Protein AF-A0A813G818-F1 (afdb_monomer_lite)

Organism: Polarella glacialis (NCBI:txid89957)

Foldseek 3Di:
DDDDDDDDDDPDDDDDDDDDDDDDDDDDDDDDDDDDDDDDDDDDDDDDDDDDDDDDDDDDDDDDDDDDDDDDPPPPVVVCPVVVVVVVLVVVPPPDDPDDPPPDDDPDDDDDDDDDDPPPPPPDPDPVVVVVVVVSLVVVQVVQCVDPDRDCPSCFPVVVQVVVQVVCVVVVHFGKHKDFAEADPPLDPDHVQHDDPPDDPVSLVVSLVSVVVLCPDPQKWKWWDAPRDIKTFDDKDWDFDQQDVVRDTDIWIWTFIDPDDHDRDDTDTVVVSSVRRNPDSRTTIMMMGRDDPPPPPPPPVPPPPPPPDPPPDDDDD

Radius of gyration: 34.89 Å; chains: 1; bounding box: 94×88×92 Å

Sequence (317 aa):
MHPVQVTRSTMQQPLDQRQGSSSRPSSKPPSRPGSRPTSRPSSATPTPSRSPSPVSTPRRSGGSCPVEKAKDPSHESRRDVFEALHEVLCNAGASGDEAGDREDNEDGEAAEGDGGKAVLACQTGPDWKKEMRELLTKRKGVMRLKAERPNTGEIGTWGVKTAAEDLVASRGMASMRVRCLLGRRGSMKSVAMALSKADDEATIDQQWAGLKTSFGHPYRCLVFHLTNHYALIFAWREWLADADPSGQKRLRRQILTSRRGQRPSAWMDFEEVRTILLGWNGYHVLELERLVKEELQVPPEFQPSTRSCPVVENVPA

Structure (mmCIF, N/CA/C/O backbone):
data_AF-A0A813G818-F1
#
_entry.id   AF-A0A813G818-F1
#
loop_
_atom_site.group_PDB
_atom_site.id
_atom_site.type_symbol
_atom_site.label_atom_id
_atom_site.label_alt_id
_atom_site.label_comp_id
_atom_site.label_asym_id
_atom_site.label_entity_id
_atom_site.label_seq_id
_atom_site.pdbx_PDB_ins_code
_atom_site.Cartn_x
_atom_site.Cartn_y
_atom_site.Cartn_z
_atom_site.occupancy
_atom_site.B_iso_or_equiv
_atom_site.auth_seq_id
_atom_site.auth_comp_id
_atom_site.auth_asym_id
_atom_site.auth_atom_id
_atom_site.pdbx_PDB_model_num
ATOM 1 N N . MET A 1 1 ? -14.639 -33.718 -4.527 1.00 45.34 1 MET A N 1
ATOM 2 C CA . MET A 1 1 ? -14.259 -33.007 -3.289 1.00 45.34 1 MET A CA 1
ATOM 3 C C . MET A 1 1 ? -15.530 -32.717 -2.519 1.00 45.34 1 MET A C 1
ATOM 5 O O . MET A 1 1 ? -16.391 -32.019 -3.037 1.00 45.34 1 MET A O 1
ATOM 9 N N . HIS A 1 2 ? -15.694 -33.348 -1.357 1.00 33.19 2 HIS A N 1
ATOM 10 C CA . HIS A 1 2 ? -16.853 -33.129 -0.495 1.00 33.19 2 HIS A CA 1
ATOM 11 C C . HIS A 1 2 ? -16.855 -31.691 0.048 1.00 33.19 2 HIS A C 1
ATOM 13 O O . HIS A 1 2 ? -15.778 -31.157 0.323 1.00 33.19 2 HIS A O 1
ATOM 19 N N . PRO A 1 3 ? -18.030 -31.063 0.220 1.00 47.81 3 PRO A N 1
ATOM 20 C CA . PRO A 1 3 ? -18.115 -29.762 0.860 1.00 47.81 3 PRO A CA 1
ATOM 21 C C . PRO A 1 3 ? -17.708 -29.897 2.330 1.00 47.81 3 PRO A C 1
ATOM 23 O O . PRO A 1 3 ? -18.307 -30.654 3.094 1.00 47.81 3 PRO A O 1
ATOM 26 N N . VAL A 1 4 ? -16.671 -29.156 2.718 1.00 43.03 4 VAL A N 1
ATOM 27 C CA . VAL A 1 4 ? -16.279 -28.978 4.117 1.00 43.03 4 VAL A CA 1
ATOM 28 C C . VAL A 1 4 ? -17.394 -28.189 4.798 1.00 43.03 4 VAL A C 1
ATOM 30 O O . VAL A 1 4 ? -17.546 -26.988 4.581 1.00 43.03 4 VAL A O 1
ATOM 33 N N . GLN A 1 5 ? -18.208 -28.880 5.594 1.00 36.72 5 GLN A N 1
ATOM 34 C CA . GLN A 1 5 ? -19.159 -28.232 6.484 1.00 36.72 5 GLN A CA 1
ATOM 35 C C . GLN A 1 5 ? -18.388 -27.553 7.616 1.00 36.72 5 GLN A C 1
ATOM 37 O O . GLN A 1 5 ? -17.724 -28.204 8.420 1.00 36.72 5 GLN A O 1
ATOM 42 N N . VAL A 1 6 ? -18.479 -26.226 7.670 1.00 41.97 6 VAL A N 1
ATOM 43 C CA . VAL A 1 6 ? -17.999 -25.431 8.798 1.00 41.97 6 VAL A CA 1
ATOM 44 C C . VAL A 1 6 ? -19.046 -25.532 9.903 1.00 41.97 6 VAL A C 1
ATOM 46 O O . VAL A 1 6 ? -20.093 -24.887 9.851 1.00 41.97 6 VAL A O 1
ATOM 49 N N . THR A 1 7 ? -18.781 -26.364 10.904 1.00 42.09 7 THR A N 1
ATOM 50 C CA . THR A 1 7 ? -19.575 -26.417 12.129 1.00 42.09 7 THR A CA 1
ATOM 51 C C . THR A 1 7 ? -19.319 -25.152 12.953 1.00 42.09 7 THR A C 1
ATOM 53 O O . THR A 1 7 ? -18.224 -24.908 13.458 1.00 42.09 7 THR A O 1
ATOM 56 N N . ARG A 1 8 ? -20.349 -24.307 13.088 1.00 38.22 8 ARG A N 1
ATOM 57 C CA . ARG A 1 8 ? -20.392 -23.237 14.093 1.00 38.22 8 ARG A CA 1
ATOM 58 C C . ARG A 1 8 ? -20.523 -23.883 15.471 1.00 38.22 8 ARG A C 1
ATOM 60 O O . ARG A 1 8 ? -21.597 -24.353 15.832 1.00 38.22 8 ARG A O 1
ATOM 67 N N . SER A 1 9 ? -19.432 -23.901 16.230 1.00 39.03 9 SER A N 1
ATOM 68 C CA . SER A 1 9 ? -19.459 -24.259 17.646 1.00 39.03 9 SER A CA 1
ATOM 69 C C . SER A 1 9 ? -19.882 -23.036 18.460 1.00 39.03 9 SER A C 1
ATOM 71 O O . SER A 1 9 ? -19.101 -22.114 18.691 1.00 39.03 9 SER A O 1
ATOM 73 N N . THR A 1 10 ? -21.158 -23.002 18.834 1.00 43.03 10 THR A N 1
ATOM 74 C CA . THR A 1 10 ? -21.715 -22.049 19.794 1.00 43.03 10 THR A CA 1
ATOM 75 C C . THR A 1 10 ? -21.265 -22.465 21.192 1.00 43.03 10 THR A C 1
ATOM 77 O O . THR A 1 10 ? -21.866 -23.344 21.803 1.00 43.03 10 THR A O 1
ATOM 80 N N . MET A 1 11 ? -20.204 -21.848 21.717 1.00 39.38 11 MET A N 1
ATOM 81 C CA . MET A 1 11 ? -19.916 -21.918 23.151 1.00 39.38 11 MET A CA 1
ATOM 82 C C . MET A 1 11 ? -20.861 -20.970 23.894 1.00 39.38 11 MET A C 1
ATOM 84 O O . MET A 1 11 ? -20.628 -19.768 23.994 1.00 39.38 11 MET A O 1
ATOM 88 N N . GLN A 1 12 ? -21.953 -21.538 24.398 1.00 40.88 12 GLN A N 1
ATOM 89 C CA . GLN A 1 12 ? -22.780 -20.961 25.450 1.00 40.88 12 GLN A CA 1
ATOM 90 C C . GLN A 1 12 ? -22.005 -21.066 26.770 1.00 40.88 12 GLN A C 1
ATOM 92 O O . GLN A 1 12 ? -21.767 -22.168 27.261 1.00 40.88 12 GLN A O 1
ATOM 97 N N . GLN A 1 13 ? -21.585 -19.932 27.334 1.00 48.69 13 GLN A N 1
ATOM 98 C CA . GLN A 1 13 ? -21.138 -19.875 28.726 1.00 48.69 13 GLN A CA 1
ATOM 99 C C . GLN A 1 13 ? -22.329 -19.544 29.637 1.00 48.69 13 GLN A C 1
ATOM 101 O O . GLN A 1 13 ? -23.145 -18.691 29.274 1.00 48.69 13 GLN A O 1
ATOM 106 N N . PRO A 1 14 ? -22.457 -20.214 30.796 1.00 50.50 14 PRO A N 1
ATOM 107 C CA . PRO A 1 14 ? -23.547 -19.978 31.725 1.00 50.50 14 PRO A CA 1
ATOM 108 C C . PRO A 1 14 ? -23.395 -18.641 32.457 1.00 50.50 14 PRO A C 1
ATOM 110 O O . PRO A 1 14 ? -22.311 -18.220 32.858 1.00 50.50 14 PRO A O 1
ATOM 113 N N . LEU A 1 15 ? -24.546 -17.994 32.602 1.00 39.44 15 LEU A N 1
ATOM 114 C CA . LEU A 1 15 ? -24.782 -16.725 33.264 1.00 39.44 15 LEU A CA 1
ATOM 115 C C . LEU A 1 15 ? -24.805 -16.955 34.785 1.00 39.44 15 LEU A C 1
ATOM 117 O O . LEU A 1 15 ? -25.842 -17.331 35.327 1.00 39.44 15 LEU A O 1
ATOM 121 N N . ASP A 1 16 ? -23.687 -16.737 35.477 1.00 45.72 16 ASP A N 1
ATOM 122 C CA . ASP A 1 16 ? -23.679 -16.753 36.943 1.00 45.72 16 ASP A CA 1
ATOM 123 C C . ASP A 1 16 ? -24.103 -15.386 37.493 1.00 45.72 16 ASP A C 1
ATOM 125 O O . ASP A 1 16 ? -23.366 -14.396 37.487 1.00 45.72 16 ASP A O 1
ATOM 129 N N . GLN A 1 17 ? -25.345 -15.352 37.976 1.00 45.41 17 GLN A N 1
ATOM 130 C CA . GLN A 1 17 ? -25.873 -14.301 38.831 1.00 45.41 17 GLN A CA 1
ATOM 131 C C . GLN A 1 17 ? -25.200 -14.374 40.206 1.00 45.41 17 GLN A C 1
ATOM 133 O O . GLN A 1 17 ? -25.421 -15.312 40.968 1.00 45.41 17 GLN A O 1
ATOM 138 N N . ARG A 1 18 ? -24.471 -13.324 40.590 1.00 44.28 18 ARG A N 1
ATOM 139 C CA . ARG A 1 18 ? -24.274 -12.990 42.005 1.00 44.28 18 ARG A CA 1
ATOM 140 C C . ARG A 1 18 ? -24.646 -11.539 42.255 1.00 44.28 18 ARG A C 1
ATOM 142 O O . ARG A 1 18 ? -23.896 -10.614 41.961 1.00 44.28 18 ARG A O 1
ATOM 149 N N . GLN A 1 19 ? -25.840 -11.378 42.818 1.00 46.50 19 GLN A N 1
ATOM 150 C CA . GLN A 1 19 ? -26.218 -10.214 43.605 1.00 46.50 19 GLN A CA 1
ATOM 151 C C . GLN A 1 19 ? -25.390 -10.207 44.897 1.00 46.50 19 GLN A C 1
ATOM 153 O O . GLN A 1 19 ? -25.170 -11.253 45.507 1.00 46.50 19 GLN A O 1
ATOM 158 N N . GLY A 1 20 ? -24.933 -9.029 45.312 1.00 44.69 20 GLY A N 1
ATOM 159 C CA . GLY A 1 20 ? -24.139 -8.862 46.524 1.00 44.69 20 GLY A CA 1
ATOM 160 C C . GLY A 1 20 ? -23.808 -7.399 46.775 1.00 44.69 20 GLY A C 1
ATOM 161 O O . GLY A 1 20 ? -22.704 -6.942 46.512 1.00 44.69 20 GLY A O 1
ATOM 162 N N . SER A 1 21 ? -24.805 -6.666 47.253 1.00 45.53 21 SER A N 1
ATOM 163 C CA . SER A 1 21 ? -24.690 -5.359 47.897 1.00 45.53 21 SER A CA 1
ATOM 164 C C . SER A 1 21 ? -23.695 -5.365 49.067 1.00 45.53 21 SER A C 1
ATOM 166 O O . SER A 1 21 ? -23.815 -6.235 49.924 1.00 45.53 21 SER A O 1
ATOM 168 N N . SER A 1 22 ? -22.832 -4.349 49.193 1.00 41.38 22 SER A N 1
ATOM 169 C CA . SER A 1 22 ? -22.896 -3.376 50.304 1.00 41.38 22 SER A CA 1
ATOM 170 C C . SER A 1 22 ? -21.733 -2.362 50.310 1.00 41.38 22 SER A C 1
ATOM 172 O O . SER A 1 22 ? -20.578 -2.669 50.036 1.00 41.38 22 SER A O 1
ATOM 174 N N . SER A 1 23 ? -22.102 -1.126 50.661 1.00 44.34 23 SER A N 1
ATOM 175 C CA . SER A 1 23 ? -21.373 -0.155 51.499 1.00 44.34 23 SER A CA 1
ATOM 176 C C . SER A 1 23 ? -19.901 0.215 51.221 1.00 44.34 23 SER A C 1
ATOM 178 O O . SER A 1 23 ? -18.959 -0.476 51.592 1.00 44.34 23 SER A O 1
ATOM 180 N N . ARG A 1 24 ? -19.752 1.465 50.754 1.00 46.25 24 ARG A N 1
ATOM 181 C CA . ARG A 1 24 ? -18.731 2.476 51.133 1.00 46.25 24 ARG A CA 1
ATOM 182 C C . ARG A 1 24 ? -18.397 2.449 52.651 1.00 46.25 24 ARG A C 1
ATOM 184 O O . ARG A 1 24 ? -19.304 2.135 53.419 1.00 46.25 24 ARG A O 1
ATOM 191 N N . PRO A 1 25 ? -17.194 2.885 53.114 1.00 53.56 25 PRO A N 1
ATOM 192 C CA . PRO A 1 25 ? -16.852 4.313 53.036 1.00 53.56 25 PRO A CA 1
ATOM 193 C C . PRO A 1 25 ? -15.380 4.721 52.828 1.00 53.56 25 PRO A C 1
ATOM 195 O O . PRO A 1 25 ? -14.431 3.960 52.953 1.00 53.56 25 PRO A O 1
ATOM 198 N N . SER A 1 26 ? -15.273 6.013 52.504 1.00 48.34 26 SER A N 1
ATOM 199 C CA . SER A 1 26 ? -14.132 6.932 52.528 1.00 48.34 26 SER A CA 1
ATOM 200 C C . SER A 1 26 ? -12.952 6.618 53.459 1.00 48.34 26 SER A C 1
ATOM 202 O O . SER A 1 26 ? -13.139 6.453 54.663 1.00 48.34 26 SER A O 1
ATOM 204 N N . SER A 1 27 ? -11.740 6.851 52.953 1.00 43.47 27 SER A N 1
ATOM 205 C CA . SER A 1 27 ? -10.688 7.540 53.711 1.00 43.47 27 SER A CA 1
ATOM 206 C C . SER A 1 27 ? -9.666 8.210 52.778 1.00 43.47 27 SER A C 1
ATOM 208 O O . SER A 1 27 ? -9.345 7.728 51.694 1.00 43.47 27 SER A O 1
ATOM 210 N N . LYS A 1 28 ? -9.256 9.410 53.196 1.00 48.53 28 LYS A N 1
ATOM 211 C CA . LYS A 1 28 ? -8.317 10.357 52.574 1.00 48.53 28 LYS A CA 1
ATOM 212 C C . LYS A 1 28 ? -6.859 9.843 52.586 1.00 48.53 28 LYS A C 1
ATOM 214 O O . LYS A 1 28 ? -6.549 8.933 53.350 1.00 48.53 28 LYS A O 1
ATOM 219 N N . PRO A 1 29 ? -5.953 10.467 51.805 1.00 54.66 29 PRO A N 1
ATOM 220 C CA . PRO A 1 29 ? -4.588 9.993 51.585 1.00 54.66 29 PRO A CA 1
ATOM 221 C C . PRO A 1 29 ? -3.600 10.526 52.636 1.00 54.66 29 PRO A C 1
ATOM 223 O O . PRO A 1 29 ? -3.803 11.628 53.154 1.00 54.66 29 PRO A O 1
ATOM 226 N N . PRO A 1 30 ? -2.466 9.842 52.867 1.00 61.47 30 PRO A N 1
ATOM 227 C CA . PRO A 1 30 ? -1.286 10.472 53.427 1.00 61.47 30 PRO A CA 1
ATOM 228 C C . PRO A 1 30 ? -0.250 10.760 52.333 1.00 61.47 30 PRO A C 1
ATOM 230 O O . PRO A 1 30 ? 0.324 9.875 51.706 1.00 61.47 30 PRO A O 1
ATOM 233 N N . SER A 1 31 ? 0.019 12.046 52.156 1.00 52.34 31 SER A N 1
ATOM 234 C CA . SER A 1 31 ? 1.274 12.579 51.640 1.00 52.34 31 SER A CA 1
ATOM 235 C C . SER A 1 31 ? 2.450 12.160 52.527 1.00 52.34 31 SER A C 1
ATOM 237 O O . SER A 1 31 ? 2.378 12.359 53.740 1.00 52.34 31 SER A O 1
ATOM 239 N N . ARG A 1 32 ? 3.574 11.727 51.942 1.00 43.88 32 ARG A N 1
ATOM 240 C CA . ARG A 1 32 ? 4.900 12.030 52.504 1.00 43.88 32 ARG A CA 1
ATOM 241 C C . ARG A 1 32 ? 6.031 11.972 51.458 1.00 43.88 32 ARG A C 1
ATOM 243 O O . ARG A 1 32 ? 5.902 11.260 50.467 1.00 43.88 32 ARG A O 1
ATOM 250 N N . PRO A 1 33 ? 7.112 12.747 51.682 1.00 54.41 33 PRO A N 1
ATOM 251 C CA . PRO A 1 33 ? 8.166 13.047 50.723 1.00 54.41 33 PRO A CA 1
ATOM 252 C C . PRO A 1 33 ? 9.348 12.078 50.855 1.00 54.41 33 PRO A C 1
ATOM 254 O O . PRO A 1 33 ? 9.580 11.501 51.917 1.00 54.41 33 PRO A O 1
ATOM 257 N N . GLY A 1 34 ? 10.135 11.943 49.791 1.00 42.69 34 GLY A N 1
ATOM 258 C CA . GLY A 1 34 ? 11.319 11.089 49.800 1.00 42.69 34 GLY A CA 1
ATOM 259 C C . GLY A 1 34 ? 12.237 11.351 48.617 1.00 42.69 34 GLY A C 1
ATOM 260 O O . GLY A 1 34 ? 12.348 10.528 47.716 1.00 42.69 34 GLY A O 1
ATOM 261 N N . SER A 1 35 ? 12.898 12.504 48.626 1.00 50.41 35 SER A N 1
ATOM 262 C CA . SER A 1 35 ? 14.069 12.785 47.800 1.00 50.41 35 SER A CA 1
ATOM 263 C C . SER A 1 35 ? 15.191 11.816 48.184 1.00 50.41 35 SER A C 1
ATOM 265 O O . SER A 1 35 ? 15.607 11.790 49.343 1.00 50.41 35 SER A O 1
ATOM 267 N N . ARG A 1 36 ? 15.717 11.041 47.231 1.00 43.56 36 ARG A N 1
ATOM 268 C CA . ARG A 1 36 ? 16.968 10.296 47.419 1.00 43.56 36 ARG A CA 1
ATOM 269 C C . ARG A 1 36 ? 17.881 10.493 46.206 1.00 43.56 36 ARG A C 1
ATOM 271 O O . ARG A 1 36 ? 17.454 10.202 45.090 1.00 43.56 36 ARG A O 1
ATOM 278 N N . PRO A 1 37 ? 19.120 10.975 46.401 1.00 55.75 37 PRO A N 1
ATOM 279 C CA . PRO A 1 37 ? 20.103 11.069 45.338 1.00 55.75 37 PRO A CA 1
ATOM 280 C C . PRO A 1 37 ? 20.744 9.692 45.146 1.00 55.75 37 PRO A C 1
ATOM 282 O O . PRO A 1 37 ? 21.149 9.048 46.114 1.00 55.75 37 PRO A O 1
ATOM 285 N N . THR A 1 38 ? 20.842 9.230 43.903 1.00 51.97 38 THR A N 1
ATOM 286 C CA . THR A 1 38 ? 21.724 8.111 43.559 1.00 51.97 38 THR A CA 1
ATOM 287 C C . THR A 1 38 ? 22.873 8.654 42.728 1.00 51.97 38 THR A C 1
ATOM 289 O O . THR A 1 38 ? 22.736 9.048 41.573 1.00 51.97 38 THR A O 1
ATOM 292 N N . SER A 1 39 ? 24.016 8.739 43.398 1.00 46.41 39 SER A N 1
ATOM 293 C CA . SER A 1 39 ? 25.339 8.902 42.825 1.00 46.41 39 SER A CA 1
ATOM 294 C C . SER A 1 39 ? 25.617 7.760 41.847 1.00 46.41 39 SER A C 1
ATOM 296 O O . SER A 1 39 ? 25.462 6.581 42.167 1.00 46.41 39 SER A O 1
ATOM 298 N N . ARG A 1 40 ? 26.031 8.121 40.634 1.00 45.41 40 ARG A N 1
ATOM 299 C CA . ARG A 1 40 ? 26.436 7.190 39.582 1.00 45.41 40 ARG A CA 1
ATOM 300 C C . ARG A 1 40 ? 27.969 7.127 39.577 1.00 45.41 40 ARG A C 1
ATOM 302 O O . ARG A 1 40 ? 28.588 8.172 39.374 1.00 45.41 40 ARG A O 1
ATOM 309 N N . PRO A 1 41 ? 28.604 5.967 39.814 1.00 51.47 41 PRO A N 1
ATOM 310 C CA . PRO A 1 41 ? 30.048 5.852 39.697 1.00 51.47 41 PRO A CA 1
ATOM 311 C C . PRO A 1 41 ? 30.452 5.779 38.221 1.00 51.47 41 PRO A C 1
ATOM 313 O O . PRO A 1 41 ? 29.898 5.016 37.426 1.00 51.47 41 PRO A O 1
ATOM 316 N N . SER A 1 42 ? 31.425 6.619 37.881 1.00 45.41 42 SER A N 1
ATOM 317 C CA . SER A 1 42 ? 32.127 6.660 36.604 1.00 45.41 42 SER A CA 1
ATOM 318 C C . SER A 1 42 ? 32.899 5.351 36.412 1.00 45.41 42 SER A C 1
ATOM 320 O O . SER A 1 42 ? 33.775 5.030 37.212 1.00 45.41 42 SER A O 1
ATOM 322 N N . SER A 1 43 ? 32.562 4.576 35.380 1.00 48.56 43 SER A N 1
ATOM 323 C CA . SER A 1 43 ? 33.362 3.428 34.943 1.00 48.56 43 SER A CA 1
ATOM 324 C C . SER A 1 43 ? 34.127 3.824 33.687 1.00 48.56 43 SER A C 1
ATOM 326 O O . SER A 1 43 ? 33.565 4.010 32.609 1.00 48.56 43 SER A O 1
ATOM 328 N N . ALA A 1 44 ? 35.433 3.996 33.878 1.00 43.03 44 ALA A N 1
ATOM 329 C CA . ALA A 1 44 ? 36.415 4.164 32.827 1.00 43.03 44 ALA A CA 1
ATOM 330 C C . ALA A 1 44 ? 36.408 2.938 31.904 1.00 43.03 44 ALA A C 1
ATOM 332 O O . ALA A 1 44 ? 36.509 1.800 32.361 1.00 43.03 44 ALA A O 1
ATOM 333 N N . THR A 1 45 ? 36.295 3.179 30.602 1.00 49.50 45 THR A N 1
ATOM 334 C CA . THR A 1 45 ? 36.509 2.169 29.562 1.00 49.50 45 THR A CA 1
ATOM 335 C C . THR A 1 45 ? 37.922 2.350 29.004 1.00 49.50 45 THR A C 1
ATOM 337 O O . THR A 1 45 ? 38.278 3.474 28.645 1.00 49.50 45 THR A O 1
ATOM 340 N N . PRO A 1 46 ? 38.748 1.292 28.931 1.00 54.12 46 PRO A N 1
ATOM 341 C CA . PRO A 1 46 ? 40.091 1.388 28.382 1.00 54.12 46 PRO A CA 1
ATOM 342 C C . PRO A 1 46 ? 40.062 1.366 26.849 1.00 54.12 46 PRO A C 1
ATOM 344 O O . PRO A 1 46 ? 39.456 0.500 26.219 1.00 54.12 46 PRO A O 1
ATOM 347 N N . THR A 1 47 ? 40.767 2.325 26.262 1.00 52.12 47 THR A N 1
ATOM 348 C CA . THR A 1 47 ? 41.217 2.363 24.866 1.00 52.12 47 THR A CA 1
ATOM 349 C C . THR A 1 47 ? 42.069 1.142 24.505 1.00 52.12 47 THR A C 1
ATOM 351 O O . THR A 1 47 ? 43.070 0.900 25.181 1.00 52.12 47 THR A O 1
ATOM 354 N N . PRO A 1 48 ? 41.790 0.440 23.392 1.00 57.25 48 PRO A N 1
ATOM 355 C CA . PRO A 1 48 ? 42.791 -0.379 22.729 1.00 57.25 48 PRO A CA 1
ATOM 356 C C . PRO A 1 48 ? 43.553 0.456 21.690 1.00 57.25 48 PRO A C 1
ATOM 358 O O . PRO A 1 48 ? 43.008 0.879 20.670 1.00 57.25 48 PRO A O 1
ATOM 361 N N . SER A 1 49 ? 44.841 0.667 21.956 1.00 43.56 49 SER A N 1
ATOM 362 C CA . SER A 1 49 ? 45.829 1.092 20.971 1.00 43.56 49 SER A CA 1
ATOM 363 C C . SER A 1 49 ? 46.066 -0.041 19.969 1.00 43.56 49 SER A C 1
ATOM 365 O O . SER A 1 49 ? 46.402 -1.169 20.332 1.00 43.56 49 SER A O 1
ATOM 367 N N . ARG A 1 50 ? 45.900 0.248 18.678 1.00 48.91 50 ARG A N 1
ATOM 368 C CA . ARG A 1 50 ? 46.386 -0.618 17.603 1.00 48.91 50 ARG A CA 1
ATOM 369 C C . ARG A 1 50 ? 47.056 0.231 16.535 1.00 48.91 50 ARG A C 1
ATOM 371 O O . ARG A 1 50 ? 46.410 0.950 15.782 1.00 48.91 50 ARG A O 1
ATOM 378 N N . SER A 1 51 ? 48.376 0.131 16.528 1.00 53.56 51 SER A N 1
ATOM 379 C CA . SER A 1 51 ? 49.290 0.610 15.500 1.00 53.56 51 SER A CA 1
ATOM 380 C C . SER A 1 51 ? 49.010 -0.066 14.153 1.00 53.56 51 SER A C 1
ATOM 382 O O . SER A 1 51 ? 48.770 -1.276 14.133 1.00 53.56 51 SER A O 1
ATOM 384 N N . PRO A 1 52 ? 49.152 0.645 13.026 1.00 58.91 52 PRO A N 1
ATOM 385 C CA . PRO A 1 52 ? 49.460 0.021 11.751 1.00 58.91 52 PRO A CA 1
ATOM 386 C C . PRO A 1 52 ? 50.926 0.269 11.370 1.00 58.91 52 PRO A C 1
ATOM 388 O O . PRO A 1 52 ? 51.391 1.405 11.284 1.00 58.91 52 PRO A O 1
ATOM 391 N N . SER A 1 53 ? 51.650 -0.822 11.131 1.00 51.47 53 SER A N 1
ATOM 392 C CA . SER A 1 53 ? 52.933 -0.826 10.428 1.00 51.47 53 SER A CA 1
ATOM 393 C C . SER A 1 53 ? 52.719 -0.497 8.941 1.00 51.47 53 SER A C 1
ATOM 395 O O . SER A 1 53 ? 51.774 -1.022 8.347 1.00 51.47 53 SER A O 1
ATOM 397 N N . PRO A 1 54 ? 53.582 0.314 8.305 1.00 59.38 54 PRO A N 1
ATOM 398 C CA . PRO A 1 54 ? 53.521 0.548 6.867 1.00 59.38 54 PRO A CA 1
ATOM 399 C C . PRO A 1 54 ? 54.209 -0.590 6.098 1.00 59.38 54 PRO A C 1
ATOM 401 O O . PRO A 1 54 ? 55.380 -0.894 6.326 1.00 59.38 54 PRO A O 1
ATOM 404 N N . VAL A 1 55 ? 53.482 -1.207 5.162 1.00 57.72 55 VAL A N 1
ATOM 405 C CA . VAL A 1 55 ? 54.059 -2.083 4.136 1.00 57.72 55 VAL A CA 1
ATOM 406 C C . VAL A 1 55 ? 54.505 -1.218 2.964 1.00 57.72 55 VAL A C 1
ATOM 408 O O . VAL A 1 55 ? 53.700 -0.632 2.245 1.00 57.72 55 VAL A O 1
ATOM 411 N N . SER A 1 56 ? 55.819 -1.153 2.801 1.00 47.72 56 SER A N 1
ATOM 412 C CA . SER A 1 56 ? 56.519 -0.592 1.655 1.00 47.72 56 SER A CA 1
ATOM 413 C C . SER A 1 56 ? 56.376 -1.518 0.445 1.00 47.72 56 SER A C 1
ATOM 415 O O . SER A 1 56 ? 56.764 -2.683 0.515 1.00 47.72 56 SER A O 1
ATOM 417 N N . THR A 1 57 ? 55.897 -1.001 -0.686 1.00 51.66 57 THR A N 1
ATOM 418 C CA . THR A 1 57 ? 56.039 -1.654 -2.001 1.00 51.66 57 THR A CA 1
ATOM 419 C C . THR A 1 57 ? 56.920 -0.828 -2.938 1.00 51.66 57 THR A C 1
ATOM 421 O O . THR A 1 57 ? 56.947 0.401 -2.829 1.00 51.66 57 THR A O 1
ATOM 424 N N . PRO A 1 58 ? 57.670 -1.476 -3.848 1.00 56.84 58 PRO A N 1
ATOM 425 C CA . PRO A 1 58 ? 58.820 -0.871 -4.490 1.00 56.84 58 PRO A CA 1
ATOM 426 C C . PRO A 1 58 ? 58.478 -0.106 -5.769 1.00 56.84 58 PRO A C 1
ATOM 428 O O . PRO A 1 58 ? 57.694 -0.533 -6.615 1.00 56.84 58 PRO A O 1
ATOM 431 N N . ARG A 1 59 ? 59.204 1.005 -5.907 1.00 44.56 59 ARG A N 1
ATOM 432 C CA . ARG A 1 59 ? 59.576 1.723 -7.130 1.00 44.56 59 ARG A CA 1
ATOM 433 C C . ARG A 1 59 ? 59.787 0.775 -8.321 1.00 44.56 59 ARG A C 1
ATOM 435 O O . ARG A 1 59 ? 60.652 -0.097 -8.267 1.00 44.56 59 ARG A O 1
ATOM 442 N N . ARG A 1 60 ? 59.106 1.040 -9.439 1.00 46.53 60 ARG A N 1
ATOM 443 C CA . ARG A 1 60 ? 59.525 0.573 -10.766 1.00 46.53 60 ARG A CA 1
ATOM 444 C C . ARG A 1 60 ? 59.655 1.773 -11.697 1.00 46.53 60 ARG A C 1
ATOM 446 O O . ARG A 1 60 ? 58.675 2.355 -12.143 1.00 46.53 60 ARG A O 1
ATOM 453 N N . SER A 1 61 ? 60.905 2.161 -11.910 1.00 45.34 61 SER A N 1
ATOM 454 C CA . SER A 1 61 ? 61.366 3.082 -12.941 1.00 45.34 61 SER A CA 1
ATOM 455 C C . SER A 1 61 ? 61.361 2.375 -14.296 1.00 45.34 61 SER A C 1
ATOM 457 O O . SER A 1 61 ? 61.961 1.309 -14.431 1.00 45.34 61 SER A O 1
ATOM 459 N N . GLY A 1 62 ? 60.732 2.982 -15.295 1.00 43.50 62 GLY A N 1
ATOM 460 C CA . GLY A 1 62 ? 60.813 2.560 -16.689 1.00 43.50 62 GLY A CA 1
ATOM 461 C C . GLY A 1 62 ? 60.469 3.742 -17.576 1.00 43.50 62 GLY A C 1
ATOM 462 O O . GLY A 1 62 ? 59.303 4.103 -17.693 1.00 43.50 62 GLY A O 1
ATOM 463 N N . GLY A 1 63 ? 61.501 4.385 -18.119 1.00 46.62 63 GLY A N 1
ATOM 464 C CA . GLY A 1 63 ? 61.362 5.460 -19.090 1.00 46.62 63 GLY A CA 1
ATOM 465 C C . GLY A 1 63 ? 60.897 4.939 -20.447 1.00 46.62 63 GLY A C 1
ATOM 466 O O . GLY A 1 63 ? 61.202 3.813 -20.834 1.00 46.62 63 GLY A O 1
ATOM 467 N N . SER A 1 64 ? 60.178 5.790 -21.172 1.00 45.25 64 SER A N 1
ATOM 468 C CA . SER A 1 64 ? 59.953 5.670 -22.610 1.00 45.25 64 SER A CA 1
ATOM 469 C C . SER A 1 64 ? 59.707 7.066 -23.182 1.00 45.25 64 SER A C 1
ATOM 471 O O . SER A 1 64 ? 58.999 7.874 -22.587 1.00 45.25 64 SER A O 1
ATOM 473 N N . CYS A 1 65 ? 60.355 7.325 -24.312 1.00 44.22 65 CYS A N 1
ATOM 474 C CA . CYS A 1 65 ? 60.534 8.594 -25.008 1.00 44.22 65 CYS A CA 1
ATOM 475 C C . CYS A 1 65 ? 59.229 9.293 -25.446 1.00 44.22 65 CYS A C 1
ATOM 477 O O . CYS A 1 65 ? 58.230 8.617 -25.702 1.00 44.22 65 CYS A O 1
ATOM 479 N N . PRO A 1 66 ? 59.250 10.627 -25.633 1.00 47.78 66 PRO A N 1
ATOM 480 C CA . PRO A 1 66 ? 58.171 11.342 -26.296 1.00 47.78 66 PRO A CA 1
ATOM 481 C C . PRO A 1 66 ? 58.281 11.146 -27.816 1.00 47.78 66 PRO A C 1
ATOM 483 O O . PRO A 1 66 ? 59.298 11.471 -28.423 1.00 47.78 66 PRO A O 1
ATOM 486 N N . VAL A 1 67 ? 57.226 10.614 -28.431 1.00 52.00 67 VAL A N 1
ATOM 487 C CA . VAL A 1 67 ? 57.004 10.708 -29.879 1.00 52.00 67 VAL A CA 1
ATOM 488 C C . VAL A 1 67 ? 55.945 11.785 -30.077 1.00 52.00 67 VAL A C 1
ATOM 490 O O . VAL A 1 67 ? 54.771 11.564 -29.775 1.00 52.00 67 VAL A O 1
ATOM 493 N N . GLU A 1 68 ? 56.369 12.960 -30.543 1.00 47.81 68 GLU A N 1
ATOM 494 C CA . GLU A 1 68 ? 55.476 14.011 -31.031 1.00 47.81 68 GLU A CA 1
ATOM 495 C C . GLU A 1 68 ? 54.658 13.466 -32.207 1.00 47.81 68 GLU A C 1
ATOM 497 O O . GLU A 1 68 ? 55.177 13.203 -33.291 1.00 47.81 68 GLU A O 1
ATOM 502 N N . LYS A 1 69 ? 53.356 13.272 -31.986 1.00 51.31 69 LYS A N 1
ATOM 503 C CA . LYS A 1 69 ? 52.382 13.098 -33.062 1.00 51.31 69 LYS A CA 1
ATOM 504 C C . LYS A 1 69 ? 51.759 14.454 -33.357 1.00 51.31 69 LYS A C 1
ATOM 506 O O . LYS A 1 69 ? 51.186 15.080 -32.468 1.00 51.31 69 LYS A O 1
ATOM 511 N N . ALA A 1 70 ? 51.881 14.874 -34.612 1.00 50.59 70 ALA A N 1
ATOM 512 C CA . ALA A 1 70 ? 51.241 16.058 -35.159 1.00 50.59 70 ALA A CA 1
ATOM 513 C C . ALA A 1 70 ? 49.737 16.064 -34.833 1.00 50.59 70 ALA A C 1
ATOM 515 O O . ALA A 1 70 ? 49.024 15.089 -35.085 1.00 50.59 70 ALA A O 1
ATOM 516 N N . LYS A 1 71 ? 49.286 17.165 -34.225 1.00 51.69 71 LYS A N 1
ATOM 517 C CA . LYS A 1 71 ? 47.902 17.414 -33.826 1.00 51.69 71 LYS A CA 1
ATOM 518 C C . LYS A 1 71 ? 47.114 17.845 -35.064 1.00 51.69 71 LYS A C 1
ATOM 520 O O . LYS A 1 71 ? 47.350 18.919 -35.605 1.00 51.69 71 LYS A O 1
ATOM 525 N N . ASP A 1 72 ? 46.209 16.983 -35.502 1.00 52.75 72 ASP A N 1
ATOM 526 C CA . ASP A 1 72 ? 45.270 17.220 -36.598 1.00 52.75 72 ASP A CA 1
ATOM 527 C C . ASP A 1 72 ? 44.167 18.204 -36.121 1.00 52.75 72 ASP A C 1
ATOM 529 O O . ASP A 1 72 ? 43.417 17.863 -35.199 1.00 52.75 72 ASP A O 1
ATOM 533 N N . PRO A 1 73 ? 44.058 19.438 -36.658 1.00 52.16 73 PRO A N 1
ATOM 534 C CA . PRO A 1 73 ? 43.197 20.494 -36.101 1.00 52.16 73 PRO A CA 1
ATOM 535 C C . PRO A 1 73 ? 41.701 20.367 -36.454 1.00 52.16 73 PRO A C 1
ATOM 537 O O . PRO A 1 73 ? 40.920 21.276 -36.186 1.00 52.16 73 PRO A O 1
ATOM 540 N N . SER A 1 74 ? 41.257 19.251 -37.037 1.00 55.19 74 SER A N 1
ATOM 541 C CA . SER A 1 74 ? 39.876 19.094 -37.527 1.00 55.19 74 SER A CA 1
ATOM 542 C C . SER A 1 74 ? 38.916 18.385 -36.557 1.00 55.19 74 SER A C 1
ATOM 544 O O . SER A 1 74 ? 37.718 18.303 -36.828 1.00 55.19 74 SER A O 1
ATOM 546 N N . HIS A 1 75 ? 39.397 17.910 -35.401 1.00 49.00 75 HIS A N 1
ATOM 547 C CA . HIS A 1 75 ? 38.594 17.103 -34.466 1.00 49.00 75 HIS A CA 1
ATOM 548 C C . HIS A 1 75 ? 38.224 17.813 -33.146 1.00 49.00 75 HIS A C 1
ATOM 550 O O . HIS A 1 75 ? 37.643 17.195 -32.247 1.00 49.00 75 HIS A O 1
ATOM 556 N N . GLU A 1 76 ? 38.533 19.107 -33.018 1.00 51.16 76 GLU A N 1
ATOM 557 C CA . GLU A 1 76 ? 38.341 19.881 -31.777 1.00 51.16 76 GLU A CA 1
ATOM 558 C C . GLU A 1 76 ? 36.947 20.541 -31.688 1.00 51.16 76 GLU A C 1
ATOM 560 O O . GLU A 1 76 ? 36.492 20.871 -30.603 1.00 51.16 76 GLU A O 1
ATOM 565 N N . SER A 1 77 ? 36.186 20.616 -32.790 1.00 53.09 77 SER A N 1
ATOM 566 C CA . SER A 1 77 ? 34.873 21.296 -32.819 1.00 53.09 77 SER A CA 1
ATOM 567 C C . SER A 1 77 ? 33.665 20.402 -32.468 1.00 53.09 77 SER A C 1
ATOM 569 O O . SER A 1 77 ? 32.586 20.901 -32.163 1.00 53.09 77 SER A O 1
ATOM 571 N N . ARG A 1 78 ? 33.813 19.068 -32.452 1.00 51.56 78 ARG A N 1
ATOM 572 C CA . ARG A 1 78 ? 32.705 18.141 -32.114 1.00 51.56 78 ARG A CA 1
ATOM 573 C C . ARG A 1 78 ? 32.611 17.758 -30.637 1.00 51.56 78 ARG A C 1
ATOM 575 O O . ARG A 1 78 ? 31.612 17.160 -30.243 1.00 51.56 78 ARG A O 1
ATOM 582 N N . ARG A 1 79 ? 33.626 18.073 -29.829 1.00 50.47 79 ARG A N 1
ATOM 583 C CA . ARG A 1 79 ? 33.620 17.768 -28.387 1.00 50.47 79 ARG A CA 1
ATOM 584 C C . ARG A 1 79 ? 32.841 18.785 -27.550 1.00 50.47 79 ARG A C 1
ATOM 586 O O . ARG A 1 79 ? 32.431 18.453 -26.448 1.00 50.47 79 ARG A O 1
ATOM 593 N N . ASP A 1 80 ? 32.508 19.936 -28.121 1.00 59.34 80 ASP A N 1
ATOM 594 C CA . ASP A 1 80 ? 32.024 21.076 -27.343 1.00 59.34 80 ASP A CA 1
ATOM 595 C C . ASP A 1 80 ? 30.513 21.054 -27.055 1.00 59.34 80 ASP A C 1
ATOM 597 O O . ASP A 1 80 ? 30.050 21.573 -26.052 1.00 59.34 80 ASP A O 1
ATOM 601 N N . VAL A 1 81 ? 29.696 20.386 -27.880 1.00 61.25 81 VAL A N 1
ATOM 602 C CA . VAL A 1 81 ? 28.233 20.415 -27.669 1.00 61.25 81 VAL A CA 1
ATOM 603 C C . VAL A 1 81 ? 27.813 19.548 -26.481 1.00 61.25 81 VAL A C 1
ATOM 605 O O . VAL A 1 81 ? 26.925 19.925 -25.722 1.00 61.25 81 VAL A O 1
ATOM 608 N N . PHE A 1 82 ? 28.444 18.386 -26.294 1.00 59.72 82 PHE A N 1
ATOM 609 C CA . PHE A 1 82 ? 28.112 17.491 -25.182 1.00 59.72 82 PHE A CA 1
ATOM 610 C C . PHE A 1 82 ? 28.748 17.934 -23.863 1.00 59.72 82 PHE A C 1
ATOM 612 O O . PHE A 1 82 ? 28.121 17.728 -22.826 1.00 59.72 82 PHE A O 1
ATOM 619 N N . GLU A 1 83 ? 29.931 18.557 -23.890 1.00 65.75 83 GLU A N 1
ATOM 620 C CA . GLU A 1 83 ? 30.533 19.182 -22.704 1.00 65.75 83 GLU A CA 1
ATOM 621 C C . GLU A 1 83 ? 29.791 20.457 -22.303 1.00 65.75 83 GLU A C 1
ATOM 623 O O . GLU A 1 83 ? 29.398 20.552 -21.144 1.00 65.75 83 GLU A O 1
ATOM 628 N N . ALA A 1 84 ? 29.451 21.350 -23.239 1.00 66.12 84 ALA A N 1
ATOM 629 C CA . ALA A 1 84 ? 28.627 22.523 -22.938 1.00 66.12 84 ALA A CA 1
ATOM 630 C C . ALA A 1 84 ? 27.233 22.126 -22.425 1.00 66.12 84 ALA A C 1
ATOM 632 O O . ALA A 1 84 ? 26.724 22.712 -21.470 1.00 66.12 84 ALA A O 1
ATOM 633 N N . LEU A 1 85 ? 26.617 21.078 -22.991 1.00 62.75 85 LEU A N 1
ATOM 634 C CA . LEU A 1 85 ? 25.355 20.548 -22.468 1.00 62.75 85 LEU A CA 1
ATOM 635 C C . LEU A 1 85 ? 25.543 19.940 -21.070 1.00 62.75 85 LEU A C 1
ATOM 637 O O . LEU A 1 85 ? 24.696 20.128 -20.204 1.00 62.75 85 LEU A O 1
ATOM 641 N N . HIS A 1 86 ? 26.644 19.228 -20.818 1.00 66.62 86 HIS A N 1
ATOM 642 C CA . HIS A 1 86 ? 26.959 18.681 -19.498 1.00 66.62 86 HIS A CA 1
ATOM 643 C C . HIS A 1 86 ? 27.192 19.785 -18.456 1.00 66.62 86 HIS A C 1
ATOM 645 O O . HIS A 1 86 ? 26.727 19.662 -17.326 1.00 66.62 86 HIS A O 1
ATOM 651 N N . GLU A 1 87 ? 27.853 20.876 -18.833 1.00 68.88 87 GLU A N 1
ATOM 652 C CA . GLU A 1 87 ? 28.147 22.018 -17.969 1.00 68.88 87 GLU A CA 1
ATOM 653 C C . GLU A 1 87 ? 26.882 22.819 -17.631 1.00 68.88 87 GLU A C 1
ATOM 655 O O . GLU A 1 87 ? 26.621 23.094 -16.459 1.00 68.88 87 GLU A O 1
ATOM 660 N N . VAL A 1 88 ? 26.021 23.083 -18.620 1.00 67.50 88 VAL A N 1
ATOM 661 C CA . VAL A 1 88 ? 24.708 23.718 -18.407 1.00 67.50 88 VAL A CA 1
ATOM 662 C C . VAL A 1 88 ? 23.817 22.858 -17.502 1.00 67.50 88 VAL A C 1
ATOM 664 O O . VAL A 1 88 ? 23.137 23.379 -16.618 1.00 67.50 88 VAL A O 1
ATOM 667 N N . LEU A 1 89 ? 23.845 21.533 -17.671 1.00 58.06 89 LEU A N 1
ATOM 668 C CA . 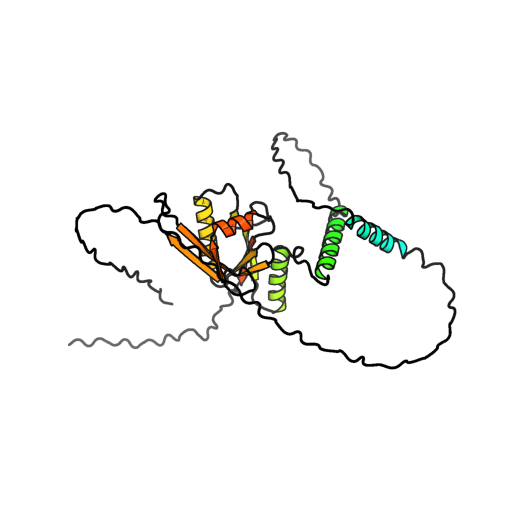LEU A 1 89 ? 23.042 20.607 -16.868 1.00 58.06 89 LEU A CA 1
ATOM 669 C C . LEU A 1 89 ? 23.571 20.418 -15.437 1.00 58.06 89 LEU A C 1
ATOM 671 O O . LEU A 1 89 ? 22.770 20.219 -14.523 1.00 58.06 89 LEU A O 1
ATOM 675 N N . CYS A 1 90 ? 24.888 20.478 -15.222 1.00 66.25 90 CYS A N 1
ATOM 676 C CA . CYS A 1 90 ? 25.494 20.377 -13.892 1.00 66.25 90 CYS A CA 1
ATOM 677 C C . CYS A 1 90 ? 25.385 21.688 -13.098 1.00 66.25 90 CYS A C 1
ATOM 679 O O . CYS A 1 90 ? 25.134 21.643 -11.894 1.00 66.25 90 CYS A O 1
ATOM 681 N N . ASN A 1 91 ? 25.494 22.846 -13.758 1.00 50.19 91 ASN A N 1
ATOM 682 C CA . ASN A 1 91 ? 25.387 24.152 -13.098 1.00 50.19 91 ASN A CA 1
ATOM 683 C C . ASN A 1 91 ? 23.939 24.557 -12.775 1.00 50.19 91 ASN A C 1
ATOM 685 O O . ASN A 1 91 ? 23.716 25.271 -11.801 1.00 50.19 91 ASN A O 1
ATOM 689 N N . ALA A 1 92 ? 22.940 24.036 -13.496 1.00 51.78 92 ALA A N 1
ATOM 690 C CA . ALA A 1 92 ? 21.524 24.253 -13.174 1.00 51.78 92 ALA A CA 1
ATOM 691 C C . ALA A 1 92 ? 21.054 23.551 -11.876 1.00 51.78 92 ALA A C 1
ATOM 693 O O . ALA A 1 92 ? 19.910 23.722 -11.468 1.00 51.78 92 ALA A O 1
ATOM 694 N N . GLY A 1 93 ? 21.903 22.739 -11.231 1.00 46.97 93 GLY A N 1
ATOM 695 C CA . GLY A 1 93 ? 21.570 21.997 -10.008 1.00 46.97 93 GLY A CA 1
ATOM 696 C C . GLY A 1 93 ? 22.083 22.601 -8.696 1.00 46.97 93 GLY A C 1
ATOM 697 O O . GLY A 1 93 ? 21.844 22.000 -7.650 1.00 46.97 93 GLY A O 1
ATOM 698 N N . ALA A 1 94 ? 22.806 23.728 -8.735 1.00 45.72 94 ALA A N 1
ATOM 699 C CA . ALA A 1 94 ? 23.458 24.322 -7.560 1.00 45.72 94 ALA A CA 1
ATOM 700 C C . ALA A 1 94 ? 22.697 25.507 -6.930 1.00 45.72 94 ALA A C 1
ATOM 702 O O . ALA A 1 94 ? 23.053 25.940 -5.835 1.00 45.72 94 ALA A O 1
ATOM 703 N N . SER A 1 95 ? 21.637 26.012 -7.565 1.00 43.16 95 SER A N 1
ATOM 704 C CA . SER A 1 95 ? 20.689 26.921 -6.914 1.00 43.16 95 SER A CA 1
ATOM 705 C C . SER A 1 95 ? 19.638 26.088 -6.185 1.00 43.16 95 SER A C 1
ATOM 707 O O . SER A 1 95 ? 18.902 25.328 -6.808 1.00 43.16 95 SER A O 1
ATOM 709 N N . GLY A 1 96 ? 19.644 26.168 -4.855 1.00 51.56 96 GLY A N 1
ATOM 710 C CA . GLY A 1 96 ? 18.789 25.378 -3.982 1.00 51.56 96 GLY A CA 1
ATOM 711 C C . GLY A 1 96 ? 17.304 25.592 -4.250 1.00 51.56 96 GLY A C 1
ATOM 712 O O . GLY A 1 96 ? 16.809 26.704 -4.118 1.00 51.56 96 GLY A O 1
ATOM 713 N N . ASP A 1 97 ? 16.618 24.490 -4.527 1.00 39.25 97 ASP A N 1
ATOM 714 C CA . ASP A 1 97 ? 15.168 24.390 -4.471 1.00 39.25 97 ASP A CA 1
ATOM 715 C C . ASP A 1 97 ? 14.810 23.320 -3.434 1.00 39.25 97 ASP A C 1
ATOM 717 O O . ASP A 1 97 ? 14.757 22.121 -3.722 1.00 39.25 97 ASP A O 1
ATOM 721 N N . GLU A 1 98 ? 14.534 23.767 -2.207 1.00 46.03 98 GLU A N 1
ATOM 722 C CA . GLU A 1 98 ? 13.523 23.120 -1.371 1.00 46.03 98 GLU A CA 1
ATOM 723 C C . GLU A 1 98 ? 12.148 23.397 -2.002 1.00 46.03 98 GLU A C 1
ATOM 725 O O . GLU A 1 98 ? 11.347 24.185 -1.505 1.00 46.03 98 GLU A O 1
ATOM 730 N N . ALA A 1 99 ? 11.887 22.783 -3.156 1.00 43.62 99 ALA A N 1
ATOM 731 C CA . ALA A 1 99 ? 10.581 22.819 -3.789 1.00 43.62 99 ALA A CA 1
ATOM 732 C C . ALA A 1 99 ? 9.697 21.762 -3.121 1.00 43.62 99 ALA A C 1
ATOM 734 O O . ALA A 1 99 ? 9.724 20.578 -3.458 1.00 43.62 99 ALA A O 1
ATOM 735 N N . GLY A 1 100 ? 8.926 22.200 -2.128 1.00 40.12 100 GLY A N 1
ATOM 736 C CA . GLY A 1 100 ? 7.693 21.518 -1.776 1.00 40.12 100 GLY A CA 1
ATOM 737 C C . GLY A 1 100 ? 6.743 21.611 -2.966 1.00 40.12 100 GLY A C 1
ATOM 738 O O . GLY A 1 100 ? 6.270 22.700 -3.280 1.00 40.12 100 GLY A O 1
ATOM 739 N N . ASP A 1 101 ? 6.476 20.476 -3.614 1.00 39.50 101 ASP A N 1
ATOM 740 C CA . ASP A 1 101 ? 5.422 20.326 -4.619 1.00 39.50 101 ASP A CA 1
ATOM 741 C C . ASP A 1 101 ? 4.063 20.625 -3.968 1.00 39.50 101 ASP A C 1
ATOM 743 O O . ASP A 1 101 ? 3.397 19.759 -3.390 1.00 39.50 101 ASP A O 1
ATOM 747 N N . ARG A 1 102 ? 3.669 21.897 -4.014 1.00 41.16 102 ARG A N 1
ATOM 748 C CA . ARG A 1 102 ? 2.311 22.354 -3.753 1.00 41.16 102 ARG A CA 1
ATOM 749 C C . ARG A 1 102 ? 1.620 22.429 -5.108 1.00 41.16 102 ARG A C 1
ATOM 751 O O . ARG A 1 102 ? 1.672 23.443 -5.788 1.00 41.16 102 ARG A O 1
ATOM 758 N N . GLU A 1 103 ? 1.054 21.303 -5.525 1.00 49.84 103 GLU A N 1
ATOM 759 C CA . GLU A 1 103 ? 0.132 21.257 -6.658 1.00 49.84 103 GLU A CA 1
ATOM 760 C C . GLU A 1 103 ? -1.148 21.998 -6.243 1.00 49.84 103 GLU A C 1
ATOM 762 O O . GLU A 1 103 ? -1.939 21.497 -5.438 1.00 49.84 103 GLU A O 1
ATOM 767 N N . ASP A 1 104 ? -1.304 23.227 -6.735 1.00 38.62 104 ASP A N 1
ATOM 768 C CA . ASP A 1 104 ? -2.545 23.988 -6.651 1.00 38.62 104 ASP A CA 1
ATOM 769 C C . ASP A 1 104 ? -3.584 23.329 -7.575 1.00 38.62 104 ASP A C 1
ATOM 771 O O . ASP A 1 104 ? -3.445 23.309 -8.798 1.00 38.62 104 ASP A O 1
ATOM 775 N N . ASN A 1 105 ? -4.613 22.736 -6.964 1.00 43.75 105 ASN A N 1
ATOM 776 C CA . ASN A 1 105 ? -5.833 22.312 -7.647 1.00 43.75 105 ASN A CA 1
ATOM 777 C C . ASN A 1 105 ? -6.678 23.557 -7.942 1.00 43.75 105 ASN A C 1
ATOM 779 O O . ASN A 1 105 ? -7.352 24.070 -7.047 1.00 43.75 105 ASN A O 1
ATOM 783 N N . GLU A 1 106 ? -6.660 24.023 -9.186 1.00 45.81 106 GLU A N 1
ATOM 784 C CA . GLU A 1 106 ? -7.672 24.939 -9.714 1.00 45.81 106 GLU A CA 1
ATOM 785 C C . GLU A 1 106 ? -8.770 24.126 -10.411 1.00 45.81 106 GLU A C 1
ATOM 787 O O . GLU A 1 106 ? -8.700 23.822 -11.601 1.00 45.81 106 GLU A O 1
ATOM 792 N N . ASP A 1 107 ? -9.798 23.766 -9.640 1.00 45.69 107 ASP A N 1
ATOM 793 C CA . ASP A 1 107 ? -11.068 23.261 -10.158 1.00 45.69 107 ASP A CA 1
ATOM 794 C C . ASP A 1 107 ? -11.946 24.467 -10.543 1.00 45.69 107 ASP A C 1
ATOM 796 O O . ASP A 1 107 ? -12.602 25.080 -9.700 1.00 45.69 107 ASP A O 1
ATOM 800 N N . GLY A 1 108 ? -11.926 24.834 -11.827 1.00 44.09 108 GLY A N 1
ATOM 801 C CA . GLY A 1 108 ? -12.782 25.860 -12.426 1.00 44.09 108 GLY A CA 1
ATOM 802 C C . GLY A 1 108 ? -13.575 25.291 -13.599 1.00 44.09 108 GLY A C 1
ATOM 803 O O . GLY A 1 108 ? -13.145 25.378 -14.747 1.00 44.09 108 GLY A O 1
ATOM 804 N N . GLU A 1 109 ? -14.726 24.692 -13.301 1.00 50.00 109 GLU A N 1
ATOM 805 C CA . GLU A 1 109 ? -15.710 24.221 -14.279 1.00 50.00 109 GLU A CA 1
ATOM 806 C C . GLU A 1 109 ? -16.503 25.418 -14.838 1.00 50.00 109 GLU A C 1
ATOM 808 O O . GLU A 1 109 ? -17.235 26.087 -14.108 1.00 50.00 109 GLU A O 1
ATOM 813 N N . ALA A 1 110 ? -16.383 25.684 -16.139 1.00 42.50 110 ALA A N 1
ATOM 814 C CA . ALA A 1 110 ? -17.330 26.508 -16.883 1.00 42.50 110 ALA A CA 1
ATOM 815 C C . ALA A 1 110 ? -17.671 25.797 -18.197 1.00 42.50 110 ALA A C 1
ATOM 817 O O . ALA A 1 110 ? -16.851 25.694 -19.111 1.00 42.50 110 ALA A O 1
ATOM 818 N N . ALA A 1 111 ? -18.890 25.269 -18.248 1.00 56.75 111 ALA A N 1
ATOM 819 C CA . ALA A 1 111 ? -19.526 24.775 -19.454 1.00 56.75 111 ALA A CA 1
ATOM 820 C C . ALA A 1 111 ? -20.021 25.956 -20.301 1.00 56.75 111 ALA A C 1
ATOM 822 O O . ALA A 1 111 ? -20.631 26.865 -19.750 1.00 56.75 111 ALA A O 1
ATOM 823 N N . GLU A 1 112 ? -19.772 25.921 -21.613 1.00 48.88 112 GLU A N 1
ATOM 824 C CA . GLU A 1 112 ? -20.740 26.191 -22.694 1.00 48.88 112 GLU A CA 1
ATOM 825 C C . GLU A 1 112 ? -20.028 26.360 -24.048 1.00 48.88 112 GLU A C 1
ATOM 827 O O . GLU A 1 112 ? -18.971 26.983 -24.140 1.00 48.88 112 GLU A O 1
ATOM 832 N N . GLY A 1 113 ? -20.642 25.833 -25.115 1.00 44.94 113 GLY A N 1
ATOM 833 C CA . GLY A 1 113 ? -20.306 26.196 -26.497 1.00 44.94 113 GLY A CA 1
ATOM 834 C C . GLY A 1 113 ? -20.227 25.031 -27.481 1.00 44.94 113 GLY A C 1
ATOM 835 O O . GLY A 1 113 ? -19.146 24.701 -27.961 1.00 44.94 113 GLY A O 1
ATOM 836 N N . ASP A 1 114 ? -21.378 24.440 -27.810 1.00 58.88 114 ASP A N 1
ATOM 837 C CA . ASP A 1 114 ? -21.550 23.512 -28.934 1.00 58.88 114 ASP A CA 1
ATOM 838 C C . ASP A 1 114 ? -21.423 24.269 -30.270 1.00 58.88 114 ASP A C 1
ATOM 840 O O . ASP A 1 114 ? -22.243 25.120 -30.616 1.00 58.88 114 ASP A O 1
ATOM 844 N N . GLY A 1 115 ? -20.343 23.999 -31.001 1.00 49.41 115 GLY A N 1
ATOM 845 C CA . GLY A 1 115 ? -20.018 24.644 -32.268 1.00 49.41 115 GLY A CA 1
ATOM 846 C C . GLY A 1 115 ? -19.071 23.769 -33.075 1.00 49.41 115 GLY A C 1
ATOM 847 O O . GLY A 1 115 ? -17.856 23.961 -33.054 1.00 49.41 115 GLY A O 1
ATOM 848 N N . GLY A 1 116 ? -19.638 22.784 -33.775 1.00 53.97 116 GLY A N 1
ATOM 849 C CA . GLY A 1 116 ? -18.922 21.797 -34.583 1.00 53.97 116 GLY A CA 1
ATOM 850 C C . GLY A 1 116 ? -18.062 22.408 -35.694 1.00 53.97 116 GLY A C 1
ATOM 851 O O . GLY A 1 116 ? -18.498 22.553 -36.833 1.00 53.97 116 GLY A O 1
ATOM 852 N N . LYS A 1 117 ? -16.797 22.702 -35.384 1.00 49.69 117 LYS A N 1
ATOM 853 C CA . LYS A 1 117 ? -15.715 22.818 -36.367 1.00 49.69 117 LYS A CA 1
ATOM 854 C C . LYS A 1 117 ? -14.913 21.526 -36.343 1.00 49.69 117 LYS A C 1
ATOM 856 O O . LYS A 1 117 ? -14.282 21.204 -35.341 1.00 49.69 117 LYS A O 1
ATOM 861 N N . ALA A 1 118 ? -14.914 20.806 -37.462 1.00 54.88 118 ALA A N 1
ATOM 862 C CA . ALA A 1 118 ? -14.007 19.691 -37.696 1.00 54.88 118 ALA A CA 1
ATOM 863 C C . A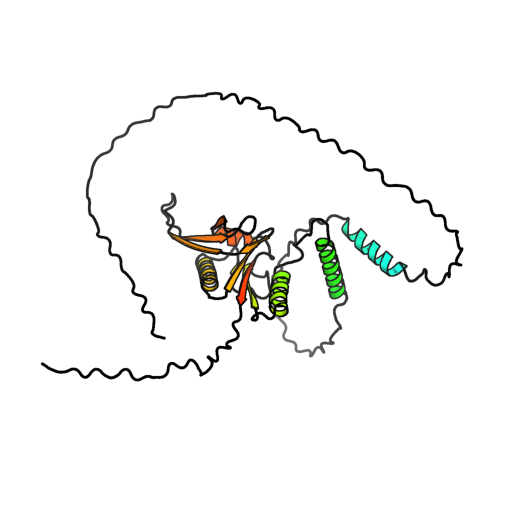LA A 1 118 ? -12.564 20.222 -37.744 1.00 54.88 118 ALA A C 1
ATOM 865 O O . ALA A 1 118 ? -12.049 20.604 -38.795 1.00 54.88 118 ALA A O 1
ATOM 866 N N . VAL A 1 119 ? -11.927 20.306 -36.576 1.00 50.25 119 VAL A N 1
ATOM 867 C CA . VAL A 1 119 ? -10.502 20.591 -36.452 1.00 50.25 119 VAL A CA 1
ATOM 868 C C . VAL A 1 119 ? -9.773 19.328 -36.889 1.00 50.25 119 VAL A C 1
ATOM 870 O O . VAL A 1 119 ? -9.808 18.310 -36.199 1.00 50.25 119 VAL A O 1
ATOM 873 N N . LEU A 1 120 ? -9.133 19.383 -38.059 1.00 53.25 120 LEU A N 1
ATOM 874 C CA . LEU A 1 120 ? -8.135 18.397 -38.455 1.00 53.25 120 LEU A CA 1
ATOM 875 C C . LEU A 1 120 ? -7.044 18.389 -37.380 1.00 53.25 120 LEU A C 1
ATOM 877 O O . LEU A 1 120 ? -6.202 19.285 -37.324 1.00 53.25 120 LEU A O 1
ATOM 881 N N . ALA A 1 121 ? -7.092 17.385 -36.506 1.00 53.22 121 ALA A N 1
ATOM 882 C CA . ALA A 1 121 ? -6.053 17.108 -35.533 1.00 53.22 121 ALA A CA 1
ATOM 883 C C . ALA A 1 121 ? -4.802 16.664 -36.297 1.00 53.22 121 ALA A C 1
ATOM 885 O O . ALA A 1 121 ? -4.600 15.485 -36.585 1.00 53.22 121 ALA A O 1
ATOM 886 N N . CYS A 1 122 ? -3.982 17.637 -36.685 1.00 55.41 122 CYS A N 1
ATOM 887 C CA . CYS A 1 122 ? -2.649 17.369 -37.182 1.00 55.41 122 CYS A CA 1
ATOM 888 C C . CYS A 1 122 ? -1.889 16.726 -36.021 1.00 55.41 122 CYS A C 1
ATOM 890 O O . CYS A 1 122 ? -1.725 17.354 -34.974 1.00 55.41 122 CYS A O 1
ATOM 892 N N . GLN A 1 123 ? -1.496 15.459 -36.169 1.00 60.59 123 GLN A N 1
ATOM 893 C CA . GLN A 1 123 ? -0.656 14.776 -35.191 1.00 60.59 123 GLN A CA 1
ATOM 894 C C . GLN A 1 123 ? 0.713 15.458 -35.212 1.00 60.59 123 GLN A C 1
ATOM 896 O O . GLN A 1 123 ? 1.620 15.064 -35.942 1.00 60.59 123 GLN A O 1
ATOM 901 N N . THR A 1 124 ? 0.846 16.540 -34.447 1.00 64.94 124 THR A N 1
ATOM 902 C CA . THR A 1 124 ? 2.143 17.095 -34.090 1.00 64.94 124 THR A CA 1
ATOM 903 C C . THR A 1 124 ? 2.937 15.958 -33.474 1.00 64.94 124 THR A C 1
ATOM 905 O O . THR A 1 124 ? 2.425 15.259 -32.596 1.00 64.94 124 THR A O 1
ATOM 908 N N . GLY A 1 125 ? 4.145 15.735 -33.994 1.00 77.88 125 GLY A N 1
ATOM 909 C CA . GLY A 1 125 ? 5.040 14.686 -33.524 1.00 77.88 125 GLY A CA 1
ATOM 910 C C . GLY A 1 125 ? 5.283 14.742 -32.009 1.00 77.88 125 GLY A C 1
ATOM 911 O O . GLY A 1 125 ? 4.800 15.648 -31.326 1.00 77.88 125 GLY A O 1
ATOM 912 N N . PRO A 1 126 ? 6.036 13.774 -31.464 1.00 81.75 126 PRO A N 1
ATOM 913 C CA . PRO A 1 126 ? 6.283 13.695 -30.030 1.00 81.75 126 PRO A CA 1
ATOM 914 C C . PRO A 1 126 ? 6.751 15.045 -29.474 1.00 81.75 126 PRO A C 1
ATOM 916 O O . PRO A 1 126 ? 7.580 15.725 -30.086 1.00 81.75 126 PRO A O 1
ATOM 919 N N . ASP A 1 127 ? 6.209 15.434 -28.317 1.00 88.44 127 ASP A N 1
ATOM 920 C CA . ASP A 1 127 ? 6.626 16.636 -27.593 1.00 88.44 127 ASP A CA 1
ATOM 921 C C . ASP A 1 127 ? 8.069 16.439 -27.113 1.00 88.44 127 ASP A C 1
ATOM 923 O O . ASP A 1 127 ? 8.335 15.979 -26.002 1.00 88.44 127 ASP A O 1
ATOM 927 N N . TRP A 1 128 ? 9.020 16.772 -27.984 1.00 90.06 128 TRP A N 1
ATOM 928 C CA . TRP A 1 128 ? 10.450 16.589 -27.758 1.00 90.06 128 TRP A CA 1
ATOM 929 C C . TRP A 1 128 ? 10.920 17.283 -26.479 1.00 90.06 128 TRP A C 1
ATOM 931 O O . TRP A 1 128 ? 11.873 16.832 -25.847 1.00 90.06 128 TRP A O 1
ATOM 941 N N . LYS A 1 129 ? 10.249 18.365 -26.064 1.00 89.50 129 LYS A N 1
ATOM 942 C CA . LYS A 1 129 ? 10.588 19.099 -24.847 1.00 89.50 129 LYS A CA 1
ATOM 943 C C . LYS A 1 129 ? 10.209 18.275 -23.621 1.00 89.50 129 LYS A C 1
ATOM 945 O O . LYS A 1 129 ? 10.983 18.205 -22.667 1.00 89.50 129 LYS A O 1
ATOM 950 N N . LYS A 1 130 ? 9.039 17.631 -23.644 1.00 87.75 130 LYS A N 1
ATOM 951 C CA . LYS A 1 130 ? 8.622 16.674 -22.613 1.00 87.75 130 LYS A CA 1
ATOM 952 C C . LYS A 1 130 ? 9.527 15.444 -22.587 1.00 87.75 130 LYS A C 1
ATOM 954 O O . LYS A 1 130 ? 10.023 15.117 -21.513 1.00 87.75 130 LYS A O 1
ATOM 959 N N . GLU A 1 131 ? 9.804 14.843 -23.740 1.00 88.19 131 GLU A N 1
ATOM 960 C CA . GLU A 1 131 ? 10.681 13.668 -23.854 1.00 88.19 131 GLU A CA 1
ATOM 961 C C . GLU A 1 131 ? 12.105 13.964 -23.352 1.00 88.19 131 GLU A C 1
ATOM 963 O O . GLU A 1 131 ? 12.675 13.197 -22.578 1.00 88.19 131 GLU A O 1
ATOM 968 N N . MET A 1 132 ? 12.673 15.121 -23.714 1.00 91.56 132 MET A N 1
ATOM 969 C CA . MET A 1 132 ? 13.998 15.539 -23.247 1.00 91.56 132 MET A CA 1
ATOM 970 C C . MET A 1 132 ? 14.019 15.775 -21.732 1.00 91.56 132 MET A C 1
ATOM 972 O O . MET A 1 132 ? 14.948 15.333 -21.058 1.00 91.56 132 MET A O 1
ATOM 976 N N . ARG A 1 133 ? 12.993 16.432 -21.167 1.00 90.12 133 ARG A N 1
ATOM 977 C CA . ARG A 1 133 ? 12.876 16.589 -19.706 1.00 90.12 133 ARG A CA 1
ATOM 978 C C . ARG A 1 133 ? 12.800 15.237 -19.010 1.00 90.12 133 ARG A C 1
ATOM 980 O O . ARG A 1 133 ? 13.504 15.025 -18.029 1.00 90.12 133 ARG A O 1
ATOM 987 N N . GLU A 1 134 ? 11.994 14.317 -19.528 1.00 86.25 134 GLU A N 1
ATOM 988 C CA . GLU A 1 134 ? 11.875 12.971 -18.971 1.00 86.25 134 GLU A CA 1
ATOM 989 C C . GLU A 1 134 ? 13.209 12.213 -19.033 1.00 86.25 134 GLU A C 1
ATOM 991 O O . GLU A 1 134 ? 13.614 11.590 -18.049 1.00 86.25 134 GLU A O 1
ATOM 996 N N . LEU A 1 135 ? 13.939 12.318 -20.147 1.00 88.50 135 LEU A N 1
ATOM 997 C CA . LEU A 1 135 ? 15.267 11.729 -20.297 1.00 88.50 135 LEU A CA 1
ATOM 998 C C . LEU A 1 135 ? 16.263 12.295 -19.275 1.00 88.50 135 LEU A C 1
ATOM 1000 O O . LEU A 1 135 ? 17.002 11.532 -18.648 1.00 88.50 135 LEU A O 1
ATOM 1004 N N . LEU A 1 136 ? 16.279 13.615 -19.078 1.00 91.38 136 LEU A N 1
ATOM 1005 C CA . LEU A 1 136 ? 17.148 14.271 -18.098 1.00 91.38 136 LEU A CA 1
ATOM 1006 C C . LEU A 1 136 ? 16.798 13.862 -16.663 1.00 91.38 136 LEU A C 1
ATOM 1008 O O . LEU A 1 136 ? 17.702 13.549 -15.885 1.00 91.38 136 LEU A O 1
ATOM 1012 N N . THR A 1 137 ? 15.509 13.775 -16.332 1.00 85.69 137 THR A N 1
ATOM 1013 C CA . THR A 1 137 ? 15.036 13.269 -15.037 1.00 85.69 137 THR A CA 1
ATOM 1014 C C . THR A 1 137 ? 15.488 11.827 -14.816 1.00 85.69 137 THR A C 1
ATOM 1016 O O . THR A 1 137 ? 16.094 11.527 -13.788 1.00 85.69 137 THR A O 1
ATOM 1019 N N . LYS A 1 138 ? 15.314 10.943 -15.809 1.00 85.19 138 LYS A N 1
ATOM 1020 C CA . LYS A 1 138 ? 15.791 9.551 -15.745 1.00 85.19 138 LYS A CA 1
ATOM 1021 C C . LYS A 1 138 ? 17.307 9.478 -15.569 1.00 85.19 138 LYS A C 1
ATOM 1023 O O . LYS A 1 138 ? 17.788 8.719 -14.731 1.00 85.19 138 LYS A O 1
ATOM 1028 N N . ARG A 1 139 ? 18.077 10.287 -16.305 1.00 89.25 139 ARG A N 1
ATOM 1029 C CA . ARG A 1 139 ? 19.541 10.351 -16.168 1.00 89.25 139 ARG A CA 1
ATOM 1030 C C . ARG A 1 139 ? 19.951 10.782 -14.759 1.00 89.25 139 ARG A C 1
ATOM 1032 O O . ARG A 1 139 ? 20.807 10.131 -14.161 1.00 89.25 139 ARG A O 1
ATOM 1039 N N . LYS A 1 140 ? 19.332 11.836 -14.215 1.00 90.88 140 LYS A N 1
ATOM 1040 C CA . LYS A 1 140 ? 19.570 12.311 -12.841 1.00 90.88 140 LYS A CA 1
ATOM 1041 C C . LYS A 1 140 ? 19.247 11.219 -11.821 1.00 90.88 140 LYS A C 1
ATOM 1043 O O . LYS A 1 140 ? 20.053 10.975 -10.922 1.00 90.88 140 LYS A O 1
ATOM 1048 N N . GLY A 1 141 ? 18.133 10.512 -12.008 1.00 86.50 141 GLY A N 1
ATOM 1049 C CA . GLY A 1 141 ? 17.750 9.382 -11.167 1.00 86.50 141 GLY A CA 1
ATOM 1050 C C . GLY A 1 141 ? 18.771 8.242 -11.204 1.00 86.50 141 GLY A C 1
ATOM 1051 O O . GLY A 1 141 ? 19.207 7.765 -10.159 1.00 86.50 141 GLY A O 1
ATOM 1052 N N . VAL A 1 142 ? 19.264 7.872 -12.390 1.00 87.75 142 VAL A N 1
ATOM 1053 C CA . VAL A 1 142 ? 20.331 6.864 -12.538 1.00 87.75 142 VAL A CA 1
ATOM 1054 C C . VAL A 1 142 ? 21.619 7.297 -11.836 1.00 87.75 142 VAL A C 1
ATOM 1056 O O . VAL A 1 142 ? 22.259 6.474 -11.184 1.00 87.75 142 VAL A O 1
ATOM 1059 N N . MET A 1 143 ? 22.011 8.570 -11.930 1.00 90.19 143 MET A N 1
ATOM 1060 C CA . MET A 1 143 ? 23.193 9.068 -11.217 1.00 90.19 143 MET A CA 1
ATOM 1061 C C . MET A 1 143 ? 23.009 9.002 -9.695 1.00 90.19 143 MET A C 1
ATOM 1063 O O . MET A 1 143 ? 23.915 8.552 -8.997 1.00 90.19 143 MET A O 1
ATOM 1067 N N . ARG A 1 144 ? 21.823 9.357 -9.183 1.00 87.81 144 ARG A N 1
ATOM 1068 C CA . ARG A 1 144 ? 21.471 9.244 -7.755 1.00 87.81 144 ARG A CA 1
ATOM 1069 C C . ARG A 1 144 ? 21.458 7.797 -7.256 1.00 87.81 144 ARG A C 1
ATOM 1071 O O . ARG A 1 144 ? 21.838 7.550 -6.115 1.00 87.81 144 ARG A O 1
ATOM 1078 N N . LEU A 1 145 ? 21.072 6.846 -8.103 1.00 84.44 145 LEU A N 1
ATOM 1079 C CA . LEU A 1 145 ? 21.122 5.411 -7.803 1.00 84.44 145 LEU A CA 1
ATOM 1080 C C . LEU A 1 145 ? 22.537 4.821 -7.866 1.00 84.44 145 LEU A C 1
ATOM 1082 O O . LEU A 1 145 ? 22.784 3.781 -7.267 1.00 84.44 145 LEU A O 1
ATOM 1086 N N . LYS A 1 146 ? 23.464 5.463 -8.583 1.00 89.19 146 LYS A N 1
ATOM 1087 C CA . LYS A 1 146 ? 24.877 5.055 -8.669 1.00 89.19 146 LYS A CA 1
ATOM 1088 C C . LYS A 1 146 ? 25.778 5.736 -7.635 1.00 89.19 146 LYS A C 1
ATOM 1090 O O . LYS A 1 146 ? 26.969 5.441 -7.595 1.00 89.19 146 LYS A O 1
ATOM 1095 N N . ALA A 1 147 ? 25.240 6.653 -6.833 1.00 91.88 147 ALA A N 1
ATOM 1096 C CA . ALA A 1 147 ? 25.982 7.294 -5.756 1.00 91.88 147 ALA A CA 1
ATOM 1097 C C . ALA A 1 147 ? 26.402 6.270 -4.686 1.00 91.88 147 ALA A C 1
ATOM 1099 O O . ALA A 1 147 ? 25.757 5.237 -4.517 1.00 91.88 147 ALA A O 1
ATOM 1100 N N . GLU A 1 148 ? 27.445 6.591 -3.914 1.00 93.44 148 GLU A N 1
ATOM 1101 C CA . GLU A 1 148 ? 27.925 5.758 -2.796 1.00 93.44 148 GLU A CA 1
ATOM 1102 C C . GLU A 1 148 ? 26.804 5.419 -1.797 1.00 93.44 148 GLU A C 1
ATOM 1104 O O . GLU A 1 148 ? 26.753 4.325 -1.236 1.00 93.44 148 GLU A O 1
ATOM 1109 N N . ARG A 1 149 ? 25.859 6.351 -1.617 1.00 87.94 149 ARG A N 1
ATOM 1110 C CA . ARG A 1 149 ? 24.626 6.164 -0.848 1.00 87.94 149 ARG A CA 1
ATOM 1111 C C . ARG A 1 149 ? 23.439 6.339 -1.796 1.00 87.94 149 ARG A C 1
ATOM 1113 O O . ARG A 1 149 ? 22.992 7.473 -1.984 1.00 87.94 149 ARG A O 1
ATOM 1120 N N . PRO A 1 150 ? 22.962 5.258 -2.434 1.00 84.38 150 PRO A N 1
ATOM 1121 C CA . PRO A 1 150 ? 21.952 5.359 -3.474 1.00 84.38 150 PRO A CA 1
ATOM 1122 C C . PRO A 1 150 ? 20.646 5.922 -2.912 1.00 84.38 150 PRO A C 1
ATOM 1124 O O . PRO A 1 150 ? 20.155 5.464 -1.879 1.00 84.38 150 PRO A O 1
ATOM 1127 N N . ASN A 1 151 ? 20.070 6.903 -3.608 1.00 81.81 151 ASN A N 1
ATOM 1128 C CA . ASN A 1 151 ? 18.742 7.414 -3.280 1.00 81.81 151 ASN A CA 1
ATOM 1129 C C . ASN A 1 151 ? 17.684 6.619 -4.055 1.00 81.81 151 ASN A C 1
ATOM 1131 O O . ASN A 1 151 ? 17.572 6.737 -5.274 1.00 81.81 151 ASN A O 1
ATO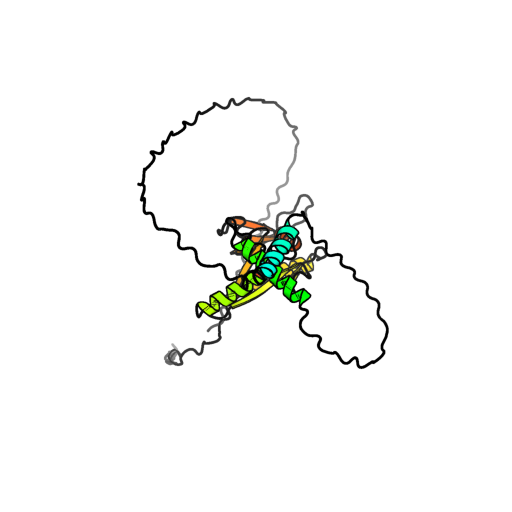M 1135 N N . THR A 1 152 ? 16.905 5.813 -3.337 1.00 77.06 152 THR A N 1
ATOM 1136 C CA . THR A 1 152 ? 15.841 4.976 -3.906 1.00 77.06 152 THR A CA 1
ATOM 1137 C C . THR A 1 152 ? 14.521 5.714 -4.109 1.00 77.06 152 THR A C 1
ATOM 1139 O O . THR A 1 152 ? 13.591 5.110 -4.631 1.00 77.06 152 THR A O 1
ATOM 1142 N N . GLY A 1 153 ? 14.427 7.002 -3.760 1.00 78.06 153 GLY A N 1
ATOM 1143 C CA . GLY A 1 153 ? 13.228 7.818 -3.982 1.00 78.06 153 GLY A CA 1
ATOM 1144 C C . GLY A 1 153 ? 12.838 7.935 -5.460 1.00 78.06 153 GLY A C 1
ATOM 1145 O O . GLY A 1 153 ? 11.666 8.098 -5.778 1.00 78.06 153 GLY A O 1
ATOM 1146 N N . GLU A 1 154 ? 13.805 7.760 -6.362 1.00 82.12 154 GLU A N 1
ATOM 1147 C CA . GLU A 1 154 ? 13.596 7.703 -7.817 1.00 82.12 154 GLU A CA 1
ATOM 1148 C C . GLU A 1 154 ? 12.895 6.405 -8.255 1.00 82.12 154 GLU A C 1
ATOM 1150 O O . GLU A 1 154 ? 12.224 6.354 -9.286 1.00 82.12 154 GLU A O 1
ATOM 1155 N N . ILE A 1 155 ? 13.027 5.336 -7.460 1.00 79.44 155 ILE A N 1
ATOM 1156 C CA . ILE A 1 155 ? 12.352 4.053 -7.673 1.00 79.44 155 ILE A CA 1
ATOM 1157 C C . ILE A 1 155 ? 11.025 4.102 -6.914 1.00 79.44 155 ILE A C 1
ATOM 1159 O O . ILE A 1 155 ? 10.847 3.527 -5.836 1.00 79.44 155 ILE A O 1
ATOM 1163 N N . GLY A 1 156 ? 10.073 4.830 -7.493 1.00 82.38 156 GLY A N 1
ATOM 1164 C CA . GLY A 1 156 ? 8.703 4.853 -6.998 1.00 82.38 156 GLY A CA 1
ATOM 1165 C C . GLY A 1 156 ? 8.015 3.489 -7.119 1.00 82.38 156 GLY A C 1
ATOM 1166 O O . GLY A 1 156 ? 8.555 2.515 -7.649 1.00 82.38 156 GLY A O 1
ATOM 1167 N N . THR A 1 157 ? 6.753 3.437 -6.701 1.00 85.38 157 THR A N 1
ATOM 1168 C CA . THR A 1 157 ? 5.883 2.258 -6.828 1.00 85.38 157 THR A CA 1
ATOM 1169 C C . THR A 1 157 ? 5.867 1.651 -8.240 1.00 85.38 157 THR A C 1
ATOM 1171 O O . THR A 1 157 ? 5.801 0.430 -8.384 1.00 85.38 157 THR A O 1
ATOM 1174 N N . TRP A 1 158 ? 5.968 2.481 -9.284 1.00 85.19 158 TRP A N 1
ATOM 1175 C CA . TRP A 1 158 ? 6.066 2.010 -10.669 1.00 85.19 158 TRP A CA 1
ATOM 1176 C C . TRP A 1 158 ? 7.305 1.134 -10.904 1.00 85.19 158 TRP A C 1
ATOM 1178 O O . TRP A 1 158 ? 7.191 0.072 -11.507 1.00 85.19 158 TRP A O 1
ATOM 1188 N N . GLY A 1 159 ? 8.465 1.529 -10.370 1.00 87.25 159 GLY A N 1
ATOM 1189 C CA . GLY A 1 159 ? 9.699 0.757 -10.504 1.00 87.25 159 GLY A CA 1
ATOM 1190 C C . GLY A 1 159 ? 9.608 -0.600 -9.808 1.00 87.25 159 GLY A C 1
ATOM 1191 O O . GLY A 1 159 ? 10.067 -1.597 -10.356 1.00 87.25 159 GLY A O 1
ATOM 1192 N N . VAL A 1 160 ? 8.945 -0.660 -8.646 1.00 88.31 160 VAL A N 1
ATOM 1193 C CA . VAL A 1 160 ? 8.676 -1.928 -7.946 1.00 88.31 160 VAL A CA 1
ATOM 1194 C C . VAL A 1 160 ? 7.780 -2.836 -8.781 1.00 88.31 160 VAL A C 1
ATOM 1196 O O . VAL A 1 160 ? 8.077 -4.019 -8.904 1.00 88.31 160 VAL A O 1
ATOM 1199 N N . LYS A 1 161 ? 6.715 -2.294 -9.384 1.00 91.31 161 LYS A N 1
ATOM 1200 C CA . LYS A 1 161 ? 5.826 -3.053 -10.270 1.00 91.31 161 LYS A CA 1
ATOM 1201 C C . LYS A 1 161 ? 6.593 -3.670 -11.443 1.00 91.31 161 LYS A C 1
ATOM 1203 O O . LYS A 1 161 ? 6.563 -4.888 -11.593 1.00 91.31 161 LYS A O 1
ATOM 1208 N N . THR A 1 162 ? 7.305 -2.847 -12.212 1.00 90.62 162 THR A N 1
ATOM 1209 C CA . THR A 1 162 ? 8.056 -3.300 -13.390 1.00 90.62 162 THR A CA 1
ATOM 1210 C C . THR A 1 162 ? 9.113 -4.331 -13.001 1.00 90.62 162 THR A C 1
ATOM 1212 O O . THR A 1 162 ? 9.151 -5.419 -13.564 1.00 90.62 162 THR A O 1
ATOM 1215 N N . ALA A 1 163 ? 9.908 -4.054 -11.960 1.00 90.50 163 ALA A N 1
ATOM 1216 C CA . ALA A 1 163 ? 10.950 -4.973 -11.507 1.00 90.50 163 ALA A CA 1
ATOM 1217 C C . ALA A 1 163 ? 10.388 -6.325 -11.047 1.00 90.50 163 ALA A C 1
ATOM 1219 O O . ALA A 1 163 ? 11.018 -7.361 -11.246 1.00 90.50 163 ALA A O 1
ATOM 1220 N N . ALA A 1 164 ? 9.213 -6.330 -10.417 1.00 91.25 164 ALA A N 1
ATOM 1221 C CA . ALA A 1 164 ? 8.582 -7.549 -9.942 1.00 91.25 164 ALA A CA 1
ATOM 1222 C C . ALA A 1 164 ? 8.061 -8.403 -11.118 1.00 91.25 164 ALA A C 1
ATOM 1224 O O . ALA A 1 164 ? 8.282 -9.616 -11.135 1.00 91.25 164 ALA A O 1
ATOM 1225 N N . GLU A 1 165 ? 7.434 -7.776 -12.117 1.00 91.75 165 GLU A N 1
ATOM 1226 C CA . GLU A 1 165 ? 6.983 -8.428 -13.357 1.00 91.75 165 GLU A CA 1
ATOM 1227 C C . GLU A 1 165 ? 8.175 -8.994 -14.160 1.00 91.75 165 GLU A C 1
ATOM 1229 O O . GLU A 1 165 ? 8.179 -10.180 -14.507 1.00 91.75 165 GLU A O 1
ATOM 1234 N N . ASP A 1 166 ? 9.237 -8.203 -14.343 1.00 91.31 166 ASP A N 1
ATOM 1235 C CA . ASP A 1 166 ? 10.465 -8.607 -15.044 1.00 91.31 166 ASP A CA 1
ATOM 1236 C C . ASP A 1 166 ? 11.206 -9.749 -14.329 1.00 91.31 166 ASP A C 1
ATOM 1238 O O . ASP A 1 166 ? 11.727 -10.678 -14.958 1.00 91.31 166 ASP A O 1
ATOM 1242 N N . LEU A 1 167 ? 11.254 -9.723 -12.992 1.00 91.12 167 LEU A N 1
ATOM 1243 C CA . LEU A 1 167 ? 11.906 -10.770 -12.204 1.00 91.12 167 LEU A CA 1
ATOM 1244 C C . LEU A 1 167 ? 11.185 -12.114 -12.346 1.00 91.12 167 LEU A C 1
ATOM 1246 O O . LEU A 1 167 ? 11.826 -13.163 -12.410 1.00 91.12 167 LEU A O 1
ATOM 1250 N N . VAL A 1 168 ? 9.856 -12.093 -12.397 1.00 92.25 168 VAL A N 1
ATOM 1251 C CA . VAL A 1 168 ? 9.051 -13.298 -12.612 1.00 92.25 168 VAL A CA 1
ATOM 1252 C C . VAL A 1 168 ? 9.261 -13.842 -14.022 1.00 92.25 168 VAL A C 1
ATOM 1254 O O . VAL A 1 168 ? 9.506 -15.042 -14.170 1.00 92.25 168 VAL A O 1
ATOM 1257 N N . ALA A 1 169 ? 9.243 -12.969 -15.033 1.00 89.75 169 ALA A N 1
ATOM 1258 C CA . ALA A 1 169 ? 9.484 -13.347 -16.422 1.00 89.75 169 ALA A CA 1
ATOM 1259 C C . ALA A 1 169 ? 10.886 -13.950 -16.619 1.00 89.75 169 ALA A C 1
ATOM 1261 O O . ALA A 1 169 ? 11.023 -15.033 -17.186 1.00 89.75 169 ALA A O 1
ATOM 1262 N N . SER A 1 170 ? 11.925 -13.304 -16.082 1.00 92.50 170 SER A N 1
ATOM 1263 C CA . SER A 1 170 ? 13.316 -13.770 -16.204 1.00 92.50 170 SER A CA 1
ATOM 1264 C C . SER A 1 170 ? 13.592 -15.095 -15.489 1.00 92.50 170 SER A C 1
ATOM 1266 O O . SER A 1 170 ? 14.505 -15.821 -15.876 1.00 92.50 170 SER A O 1
ATOM 1268 N N . ARG A 1 171 ? 12.802 -15.443 -14.466 1.00 93.12 171 ARG A N 1
ATOM 1269 C CA . ARG A 1 171 ? 12.908 -16.722 -13.745 1.00 93.12 171 ARG A CA 1
ATOM 1270 C C . ARG A 1 171 ? 12.030 -17.834 -14.320 1.00 93.12 171 ARG A C 1
ATOM 1272 O O . ARG A 1 171 ? 11.998 -18.915 -13.738 1.00 93.12 171 ARG A O 1
ATOM 1279 N N . GLY A 1 172 ? 11.288 -17.581 -15.402 1.00 89.88 172 GLY A N 1
ATOM 1280 C CA . GLY A 1 172 ? 10.324 -18.545 -15.943 1.00 89.88 172 GLY A CA 1
ATOM 1281 C C . GLY A 1 172 ? 9.236 -18.930 -14.933 1.00 89.88 172 GLY A C 1
ATOM 1282 O O . GLY A 1 172 ? 8.732 -20.050 -14.957 1.00 89.88 172 GLY A O 1
ATOM 1283 N N . MET A 1 173 ? 8.914 -18.033 -13.994 1.00 89.06 173 MET A N 1
ATOM 1284 C CA . MET A 1 173 ? 7.878 -18.266 -12.990 1.00 89.06 173 MET A CA 1
ATOM 1285 C C . MET A 1 173 ? 6.495 -17.906 -13.548 1.00 89.06 173 MET A C 1
ATOM 1287 O O . MET A 1 173 ? 6.367 -17.212 -14.555 1.00 89.06 173 MET A O 1
ATOM 1291 N N . ALA A 1 174 ? 5.440 -18.376 -12.877 1.00 87.38 174 ALA A N 1
ATOM 1292 C CA . ALA A 1 174 ? 4.069 -18.008 -13.227 1.00 87.38 174 ALA A CA 1
ATOM 1293 C C . ALA A 1 174 ? 3.897 -16.485 -13.190 1.00 87.38 174 ALA A C 1
ATOM 1295 O O . ALA A 1 174 ? 4.366 -15.858 -12.239 1.00 87.38 174 ALA A O 1
ATOM 1296 N N . SER A 1 175 ? 3.214 -15.926 -14.194 1.00 92.38 175 SER A N 1
ATOM 1297 C CA . SER A 1 175 ? 3.011 -14.485 -14.343 1.00 92.38 175 SER A CA 1
ATOM 1298 C C . SER A 1 175 ? 2.528 -13.844 -13.045 1.00 92.38 175 SER A C 1
ATOM 1300 O O . SER A 1 175 ? 1.776 -14.439 -12.277 1.00 92.38 175 SER A O 1
ATOM 1302 N N . MET A 1 176 ? 2.954 -12.614 -12.791 1.00 94.56 176 MET A N 1
ATOM 1303 C CA . MET A 1 176 ? 2.573 -11.875 -11.596 1.00 94.56 176 MET A CA 1
ATOM 1304 C C . MET A 1 176 ? 1.931 -10.563 -12.004 1.00 94.56 176 MET A C 1
ATOM 1306 O O . MET A 1 176 ? 2.359 -9.924 -12.959 1.00 94.56 176 MET A O 1
ATOM 1310 N N . ARG A 1 177 ? 0.891 -10.179 -11.275 1.00 94.12 177 ARG A N 1
ATOM 1311 C CA . ARG A 1 177 ? 0.192 -8.911 -11.425 1.00 94.12 177 ARG A CA 1
ATOM 1312 C C . ARG A 1 177 ? 0.493 -8.050 -10.213 1.00 94.12 177 ARG A C 1
ATOM 1314 O O . ARG A 1 177 ? 0.300 -8.497 -9.086 1.00 94.12 177 ARG A O 1
ATOM 1321 N N . VAL A 1 178 ? 0.905 -6.807 -10.443 1.00 95.69 178 VAL A N 1
ATOM 1322 C CA . VAL A 1 178 ? 1.050 -5.815 -9.372 1.00 95.69 178 VAL A CA 1
ATOM 1323 C C . VAL A 1 178 ? 0.042 -4.690 -9.574 1.00 95.69 178 VAL A C 1
ATOM 1325 O O . VAL A 1 178 ? -0.005 -4.059 -10.636 1.00 95.69 178 VAL A O 1
ATOM 1328 N N . ARG A 1 179 ? -0.767 -4.422 -8.546 1.00 95.81 179 ARG A N 1
ATOM 1329 C CA . ARG A 1 179 ? -1.738 -3.319 -8.534 1.00 95.81 179 ARG A CA 1
ATOM 1330 C C . ARG A 1 179 ? -1.620 -2.475 -7.274 1.00 95.81 179 ARG A C 1
ATOM 1332 O O . ARG A 1 179 ? -1.218 -2.962 -6.221 1.00 95.81 179 ARG A O 1
ATOM 1339 N N . CYS A 1 180 ? -2.003 -1.208 -7.379 1.00 96.88 180 CYS A N 1
ATOM 1340 C CA . CYS A 1 180 ? -2.130 -0.342 -6.219 1.00 96.88 180 CYS A CA 1
ATOM 1341 C C . CYS A 1 180 ? -3.472 -0.617 -5.528 1.00 96.88 180 CYS A C 1
ATOM 1343 O O . CYS A 1 180 ? -4.529 -0.277 -6.060 1.00 96.88 180 CYS A O 1
ATOM 1345 N N . LEU A 1 181 ? -3.430 -1.250 -4.356 1.00 98.00 181 LEU A N 1
ATOM 1346 C CA . LEU A 1 181 ? -4.621 -1.596 -3.587 1.00 98.00 181 LEU A CA 1
ATOM 1347 C C . LEU A 1 181 ? -5.169 -0.378 -2.841 1.00 98.00 181 LEU A C 1
ATOM 1349 O O . LEU A 1 181 ? -6.329 -0.031 -3.022 1.00 98.00 181 LEU A O 1
ATOM 1353 N N . LEU A 1 182 ? -4.329 0.279 -2.036 1.00 98.19 182 LEU A N 1
ATOM 1354 C CA . LEU A 1 182 ? -4.675 1.483 -1.270 1.00 98.19 182 LEU A CA 1
ATOM 1355 C C . LEU A 1 182 ? -3.688 2.600 -1.592 1.00 98.19 182 LEU A C 1
ATOM 1357 O O . LEU A 1 182 ? -2.485 2.356 -1.684 1.00 98.19 182 LEU A O 1
ATOM 1361 N N . GLY A 1 183 ? -4.188 3.823 -1.716 1.00 97.44 183 GLY A N 1
ATOM 1362 C CA . GLY A 1 183 ? -3.389 4.997 -2.057 1.00 97.44 183 GLY A CA 1
ATOM 1363 C C . GLY A 1 183 ? -4.199 6.276 -1.958 1.00 97.44 183 GLY A C 1
ATOM 1364 O O . GLY A 1 183 ? -5.427 6.226 -1.976 1.00 97.44 183 GLY A O 1
ATOM 1365 N N . ARG A 1 184 ? -3.534 7.428 -1.861 1.00 97.31 184 ARG A N 1
ATOM 1366 C CA . ARG A 1 184 ? -4.218 8.727 -1.870 1.00 97.31 184 ARG A CA 1
ATOM 1367 C C . ARG A 1 184 ? -5.013 8.912 -3.170 1.00 97.31 184 ARG A C 1
ATOM 1369 O O . ARG A 1 184 ? -4.546 8.582 -4.255 1.00 97.31 184 ARG A O 1
ATOM 1376 N N . ARG A 1 185 ? -6.228 9.457 -3.082 1.00 96.31 185 ARG A N 1
ATOM 1377 C CA . ARG A 1 185 ? -7.032 9.793 -4.266 1.00 96.31 185 ARG A CA 1
ATOM 1378 C C . ARG A 1 185 ? -6.245 10.728 -5.192 1.00 96.31 185 ARG A C 1
ATOM 1380 O O . ARG A 1 185 ? -5.712 11.731 -4.732 1.00 96.31 185 ARG A O 1
ATOM 1387 N N . GLY A 1 186 ? -6.171 10.372 -6.475 1.00 92.50 186 GLY A N 1
ATOM 1388 C CA . GLY A 1 186 ? -5.419 11.115 -7.493 1.00 92.50 186 GLY A CA 1
ATOM 1389 C C . GLY A 1 186 ? -3.926 10.776 -7.581 1.00 92.50 186 GLY A C 1
ATOM 1390 O O . GLY A 1 186 ? -3.274 11.236 -8.509 1.00 92.50 186 GLY A O 1
ATOM 1391 N N . SER A 1 187 ? -3.374 9.943 -6.688 1.00 89.06 187 SER A N 1
ATOM 1392 C CA . SER A 1 187 ? -1.934 9.640 -6.700 1.00 89.06 187 SER A CA 1
ATOM 1393 C C . SER A 1 187 ? -1.473 8.810 -7.901 1.00 89.06 187 SER A C 1
ATOM 1395 O O . SER A 1 187 ? -0.340 8.937 -8.363 1.00 89.06 187 SER A O 1
ATOM 1397 N N . MET A 1 188 ? -2.342 7.935 -8.407 1.00 86.69 188 MET A N 1
ATOM 1398 C CA . MET A 1 188 ? -2.092 7.090 -9.569 1.00 86.69 188 MET A CA 1
ATOM 1399 C C . MET A 1 188 ? -3.351 6.965 -10.419 1.00 86.69 188 MET A C 1
ATOM 1401 O O . MET A 1 188 ? -4.468 7.032 -9.911 1.00 86.69 188 MET A O 1
ATOM 1405 N N . LYS A 1 189 ? -3.161 6.674 -11.714 1.00 87.12 189 LYS A N 1
ATOM 1406 C CA . LYS A 1 189 ? -4.262 6.440 -12.667 1.00 87.12 189 LYS A CA 1
ATOM 1407 C C . LYS A 1 189 ? -5.220 5.326 -12.229 1.00 87.12 189 LYS A C 1
ATOM 1409 O O . LYS A 1 189 ? -6.370 5.318 -12.646 1.00 87.12 189 LYS A O 1
ATOM 1414 N N . SER A 1 190 ? -4.746 4.364 -11.436 1.00 90.44 190 SER A N 1
ATOM 1415 C CA . SER A 1 190 ? -5.552 3.245 -10.954 1.00 90.44 190 SER A CA 1
ATOM 1416 C C . SER A 1 190 ? -5.144 2.878 -9.530 1.00 90.44 190 SER A C 1
ATOM 1418 O O . SER A 1 190 ? -4.091 2.281 -9.307 1.00 90.44 190 SER A O 1
ATOM 1420 N N . VAL A 1 191 ? -5.990 3.256 -8.574 1.00 95.38 191 VAL A N 1
ATOM 1421 C CA . VAL A 1 191 ? -5.932 2.830 -7.173 1.00 95.38 191 VAL A CA 1
ATOM 1422 C C . VAL A 1 191 ? -7.250 2.124 -6.883 1.00 95.38 191 VAL A C 1
ATOM 1424 O O . VAL A 1 191 ? -8.307 2.714 -7.089 1.00 95.38 191 VAL A O 1
ATOM 1427 N N . ALA A 1 192 ? -7.203 0.868 -6.435 1.00 96.94 192 ALA A N 1
ATOM 1428 C CA . ALA A 1 192 ? -8.421 0.086 -6.209 1.00 96.94 192 ALA A CA 1
ATOM 1429 C C . ALA A 1 192 ? -9.297 0.682 -5.093 1.00 96.94 192 ALA A C 1
ATOM 1431 O O . ALA A 1 192 ? -10.519 0.675 -5.192 1.00 96.94 192 ALA A O 1
ATOM 1432 N N . MET A 1 193 ? -8.668 1.219 -4.047 1.00 97.88 193 MET A N 1
ATOM 1433 C CA . MET A 1 193 ? -9.323 1.902 -2.937 1.00 97.88 193 MET A CA 1
ATOM 1434 C C . MET A 1 193 ? -8.626 3.236 -2.667 1.00 97.88 193 MET A C 1
ATOM 1436 O O . MET A 1 193 ? -7.564 3.299 -2.042 1.00 97.88 193 MET A O 1
ATOM 1440 N N . ALA A 1 194 ? -9.222 4.310 -3.179 1.00 97.88 194 ALA A N 1
ATOM 1441 C CA . ALA A 1 194 ? -8.701 5.659 -3.027 1.00 97.88 194 ALA A CA 1
ATOM 1442 C C . ALA A 1 194 ? -8.995 6.218 -1.627 1.00 97.88 194 ALA A C 1
ATOM 1444 O O . ALA A 1 194 ? -10.142 6.222 -1.185 1.00 97.88 194 ALA A O 1
ATOM 1445 N N . LEU A 1 195 ? -7.961 6.738 -0.971 1.00 98.31 195 LEU A N 1
ATOM 1446 C CA . LEU A 1 195 ? -8.021 7.355 0.349 1.00 98.31 195 LEU A CA 1
ATOM 1447 C C . LEU A 1 195 ? -8.213 8.867 0.241 1.00 98.31 195 LEU A C 1
ATOM 1449 O O . LEU A 1 195 ? -7.534 9.528 -0.552 1.00 98.31 195 LEU A O 1
ATOM 1453 N N . SER A 1 196 ? -9.058 9.426 1.100 1.00 98.12 196 SER A N 1
ATOM 1454 C CA . SER A 1 196 ? -9.189 10.867 1.314 1.00 98.12 196 SER A CA 1
ATOM 1455 C C . SER A 1 196 ? -9.140 11.219 2.803 1.00 98.12 196 SER A C 1
ATOM 1457 O O . SER A 1 196 ? -9.408 10.392 3.677 1.00 98.12 196 SER A O 1
ATOM 1459 N N . LYS A 1 197 ? -8.813 12.483 3.098 1.00 97.69 197 LYS A N 1
ATOM 1460 C CA . LYS A 1 197 ? -8.979 13.066 4.442 1.00 97.69 197 LYS A CA 1
ATOM 1461 C C . LYS A 1 197 ? -10.454 13.280 4.800 1.00 97.69 197 LYS A C 1
ATOM 1463 O O . LYS A 1 197 ? -10.769 13.377 5.976 1.00 97.69 197 LYS A O 1
ATOM 1468 N N . ALA A 1 198 ? -11.319 13.359 3.789 1.00 98.06 198 ALA A N 1
ATOM 1469 C CA . ALA A 1 198 ? -12.761 13.549 3.931 1.00 98.06 198 ALA A CA 1
ATOM 1470 C C . ALA A 1 198 ? -13.553 12.226 3.922 1.00 98.06 198 ALA A C 1
ATOM 1472 O O . ALA A 1 198 ? -14.773 12.262 3.813 1.00 98.06 198 ALA A O 1
ATOM 1473 N N . ASP A 1 199 ? -12.877 11.071 3.972 1.00 98.19 199 ASP A N 1
ATOM 1474 C CA . ASP A 1 199 ? -13.566 9.780 4.060 1.00 98.19 199 ASP A CA 1
ATOM 1475 C C . ASP A 1 199 ? -14.308 9.679 5.402 1.00 98.19 199 ASP A C 1
ATOM 1477 O O . ASP A 1 199 ? -13.722 9.915 6.461 1.00 98.19 199 ASP A O 1
ATOM 1481 N N . ASP A 1 200 ? -15.582 9.301 5.349 1.00 97.62 200 ASP A N 1
ATOM 1482 C CA . ASP A 1 200 ? -16.391 8.994 6.526 1.00 97.62 200 ASP A CA 1
ATOM 1483 C C . ASP A 1 200 ? -16.076 7.597 7.085 1.00 97.62 200 ASP A C 1
ATOM 1485 O O . ASP A 1 200 ? -15.402 6.788 6.442 1.00 97.62 200 ASP A O 1
ATOM 1489 N N . GLU A 1 201 ? -16.570 7.288 8.290 1.00 95.94 201 GLU A N 1
ATOM 1490 C CA . GLU A 1 201 ? -16.298 6.001 8.946 1.00 95.94 201 GLU A CA 1
ATOM 1491 C C . GLU A 1 201 ? -16.716 4.800 8.086 1.00 95.94 201 GLU A C 1
ATOM 1493 O O . GLU A 1 201 ? -15.965 3.833 7.989 1.00 95.94 201 GLU A O 1
ATOM 1498 N N . ALA A 1 202 ? -17.853 4.876 7.386 1.00 97.06 202 ALA A N 1
ATOM 1499 C CA . ALA A 1 202 ? -18.313 3.808 6.499 1.00 97.06 202 ALA A CA 1
ATOM 1500 C C . ALA A 1 202 ? -17.320 3.534 5.353 1.00 97.06 202 ALA A C 1
ATOM 1502 O O . ALA A 1 202 ? -17.037 2.379 5.021 1.00 97.06 202 ALA A O 1
ATOM 1503 N N . THR A 1 203 ? -16.732 4.584 4.783 1.00 98.00 203 THR A N 1
ATOM 1504 C CA . THR A 1 203 ? -15.687 4.472 3.762 1.00 98.00 203 THR A CA 1
ATOM 1505 C C . THR A 1 203 ? -14.402 3.885 4.349 1.00 98.00 203 THR A C 1
ATOM 1507 O O . THR A 1 203 ? -13.779 3.016 3.730 1.00 98.00 203 THR A O 1
ATOM 1510 N N . ILE A 1 204 ? -14.003 4.295 5.560 1.00 97.94 204 ILE A N 1
ATOM 1511 C CA . ILE A 1 204 ? -12.851 3.697 6.262 1.00 97.94 204 ILE A CA 1
ATOM 1512 C C . ILE A 1 204 ? -13.073 2.193 6.481 1.00 97.94 204 ILE A C 1
ATOM 1514 O O . ILE A 1 204 ? -12.156 1.391 6.275 1.00 97.94 204 ILE A O 1
ATOM 1518 N N . ASP A 1 205 ? -14.288 1.804 6.856 1.00 97.75 205 ASP A N 1
ATOM 1519 C CA . ASP A 1 205 ? -14.690 0.418 7.084 1.00 97.75 205 ASP A CA 1
ATOM 1520 C C . ASP A 1 205 ? -14.618 -0.409 5.802 1.00 97.75 205 ASP A C 1
ATOM 1522 O O . ASP A 1 205 ? -14.064 -1.513 5.805 1.00 97.75 205 ASP A O 1
ATOM 1526 N N . GLN A 1 206 ? -15.102 0.142 4.687 1.00 98.25 206 GLN A N 1
ATOM 1527 C CA . GLN A 1 206 ? -15.001 -0.494 3.376 1.00 98.25 206 GLN A CA 1
ATOM 1528 C C . GLN A 1 206 ? -13.540 -0.703 2.964 1.00 98.25 206 GLN A C 1
ATOM 1530 O O . GLN A 1 206 ? -13.177 -1.775 2.474 1.00 98.25 206 GLN A O 1
ATOM 1535 N N . GLN A 1 207 ? -12.679 0.286 3.197 1.00 98.50 207 GLN A N 1
ATOM 1536 C CA . GLN A 1 207 ? -11.259 0.188 2.867 1.00 98.50 207 GLN A CA 1
ATOM 1537 C C . GLN A 1 207 ? -10.539 -0.858 3.728 1.00 98.50 207 GLN A C 1
ATOM 1539 O O . GLN A 1 207 ? -9.711 -1.622 3.223 1.00 98.50 207 GLN A O 1
ATOM 1544 N N . TRP A 1 208 ? -10.888 -0.952 5.014 1.00 98.56 208 TRP A N 1
ATOM 1545 C CA . TRP A 1 208 ? -10.405 -2.020 5.889 1.00 98.56 208 TRP A CA 1
ATOM 1546 C C . TRP A 1 208 ? -10.878 -3.401 5.416 1.00 98.56 208 TRP A C 1
ATOM 1548 O O . TRP A 1 208 ? -10.084 -4.341 5.333 1.00 98.56 208 TRP A O 1
ATOM 1558 N N . ALA A 1 209 ? -12.155 -3.532 5.051 1.00 98.38 209 ALA A N 1
ATOM 1559 C CA . ALA A 1 209 ? -12.712 -4.770 4.516 1.00 98.38 209 ALA A CA 1
ATOM 1560 C C . ALA A 1 209 ? -12.033 -5.191 3.202 1.00 98.38 209 ALA A C 1
ATOM 1562 O O . ALA A 1 209 ? -11.724 -6.373 3.023 1.00 98.38 209 ALA A O 1
ATOM 1563 N N . GLY A 1 210 ? -11.733 -4.243 2.311 1.00 98.31 210 GLY A N 1
ATOM 1564 C CA . GLY A 1 210 ? -10.996 -4.507 1.077 1.00 98.31 210 GLY A CA 1
ATOM 1565 C C . GLY A 1 210 ? -9.553 -4.953 1.327 1.00 98.31 210 GLY A C 1
ATOM 1566 O O . GLY A 1 210 ? -9.091 -5.898 0.685 1.00 98.31 210 GLY A O 1
ATOM 1567 N N . LEU A 1 211 ? -8.865 -4.371 2.321 1.00 98.62 211 LEU A N 1
ATOM 1568 C CA . LEU A 1 211 ? -7.543 -4.841 2.754 1.00 98.62 211 LEU A CA 1
ATOM 1569 C C . LEU A 1 211 ? -7.605 -6.292 3.243 1.00 98.62 211 LEU A C 1
ATOM 1571 O O . LEU A 1 211 ? -6.827 -7.122 2.773 1.00 98.62 211 LEU A O 1
ATOM 1575 N N . LYS A 1 212 ? -8.549 -6.618 4.137 1.00 98.44 212 LYS A N 1
ATOM 1576 C CA . LYS A 1 212 ? -8.738 -7.990 4.645 1.00 98.44 212 LYS A CA 1
ATOM 1577 C C . LYS A 1 212 ? -9.061 -8.975 3.524 1.00 98.44 212 LYS A C 1
ATOM 1579 O O . LYS A 1 212 ? -8.491 -10.061 3.487 1.00 98.44 212 LYS A O 1
ATOM 1584 N N . THR A 1 213 ? -9.933 -8.579 2.597 1.00 98.19 213 THR A N 1
ATOM 1585 C CA . THR A 1 213 ? -10.315 -9.392 1.434 1.00 98.19 213 THR A CA 1
ATOM 1586 C C . THR A 1 213 ? -9.102 -9.699 0.564 1.00 98.19 213 THR A C 1
ATOM 1588 O O . THR A 1 213 ? -8.883 -10.849 0.191 1.00 98.19 213 THR A O 1
ATOM 1591 N N . SER A 1 214 ? -8.266 -8.695 0.282 1.00 98.19 214 SER A N 1
ATOM 1592 C CA . SER A 1 214 ? -7.039 -8.917 -0.478 1.00 98.19 214 SER A CA 1
ATOM 1593 C C . SER A 1 214 ? -6.025 -9.774 0.276 1.00 98.19 214 SER A C 1
ATOM 1595 O O . SER A 1 214 ? -5.366 -10.603 -0.345 1.00 98.19 214 SER A O 1
ATOM 1597 N N . PHE A 1 215 ? -5.871 -9.563 1.584 1.00 98.06 215 PHE A N 1
ATOM 1598 C CA . PHE A 1 215 ? -4.940 -10.325 2.415 1.00 98.06 215 PHE A CA 1
ATOM 1599 C C . PHE A 1 215 ? -5.349 -11.800 2.526 1.00 98.06 215 PHE A C 1
ATOM 1601 O O . PHE A 1 215 ? -4.496 -12.680 2.530 1.00 98.06 215 PHE A O 1
ATOM 1608 N N . GLY A 1 216 ? -6.653 -12.077 2.617 1.00 97.56 216 GLY A N 1
ATOM 1609 C CA . GLY A 1 216 ? -7.188 -13.435 2.721 1.00 97.56 216 GLY A CA 1
ATOM 1610 C C . GLY A 1 216 ? -7.155 -14.231 1.415 1.00 97.56 216 GLY A C 1
ATOM 1611 O O . GLY A 1 216 ? -7.402 -15.435 1.435 1.00 97.56 216 GLY A O 1
ATOM 1612 N N . HIS A 1 217 ? -6.864 -13.589 0.281 1.00 97.44 217 HIS A N 1
ATOM 1613 C CA . HIS A 1 217 ? -6.827 -14.271 -1.003 1.00 97.44 217 HIS A CA 1
ATOM 1614 C C . HIS A 1 217 ? -5.549 -15.118 -1.130 1.00 97.44 217 HIS A C 1
ATOM 1616 O O . HIS A 1 217 ? -4.443 -14.599 -0.936 1.00 97.44 217 HIS A O 1
ATOM 1622 N N . PRO A 1 218 ? -5.654 -16.401 -1.516 1.00 94.19 218 PRO A N 1
ATOM 1623 C CA . PRO A 1 218 ? -4.475 -17.223 -1.749 1.00 94.19 218 PRO A CA 1
ATOM 1624 C C . PRO A 1 218 ? -3.632 -16.624 -2.880 1.00 94.19 218 PRO A C 1
ATOM 1626 O O . PRO A 1 218 ? -4.159 -16.017 -3.810 1.00 94.19 218 PRO A O 1
ATOM 1629 N N . TYR A 1 219 ? -2.313 -16.791 -2.817 1.00 95.31 219 TYR A N 1
ATOM 1630 C CA . TYR A 1 219 ? -1.375 -16.303 -3.843 1.00 95.31 219 TYR A CA 1
ATOM 1631 C C . TYR A 1 219 ? -1.251 -14.779 -3.974 1.00 95.31 219 TYR A C 1
ATOM 1633 O O . TYR A 1 219 ? -0.625 -14.301 -4.926 1.00 95.31 219 TYR A O 1
ATOM 1641 N N . ARG A 1 220 ? -1.795 -14.020 -3.019 1.00 97.12 220 ARG A N 1
ATOM 1642 C CA . ARG A 1 220 ? -1.571 -12.578 -2.912 1.00 97.12 220 ARG A CA 1
ATOM 1643 C C . ARG A 1 220 ? -0.660 -12.256 -1.742 1.00 97.12 220 ARG A C 1
ATOM 1645 O O . ARG A 1 220 ? -0.722 -12.898 -0.696 1.00 97.12 220 ARG A O 1
ATOM 1652 N N . CYS A 1 221 ? 0.174 -11.239 -1.908 1.00 97.38 221 CYS A N 1
ATOM 1653 C CA . CYS A 1 221 ? 0.866 -10.599 -0.801 1.00 97.38 221 CYS A CA 1
ATOM 1654 C C . CYS A 1 221 ? 0.726 -9.081 -0.897 1.00 97.38 221 CYS A C 1
ATOM 1656 O O . CYS A 1 221 ? 0.525 -8.515 -1.974 1.00 97.38 221 CYS A O 1
ATOM 1658 N N . LEU A 1 222 ? 0.800 -8.429 0.262 1.00 98.12 222 LEU A N 1
ATOM 1659 C CA . LEU A 1 222 ? 0.660 -6.986 0.372 1.00 98.12 222 LEU A CA 1
ATOM 1660 C C . LEU A 1 222 ? 1.995 -6.365 0.769 1.00 98.12 222 LEU A C 1
ATOM 1662 O O . LEU A 1 222 ? 2.594 -6.751 1.776 1.00 98.12 222 LEU A O 1
ATOM 1666 N N . VAL A 1 223 ? 2.434 -5.385 -0.014 1.00 97.06 223 VAL A N 1
ATOM 1667 C CA . VAL A 1 223 ? 3.641 -4.595 0.233 1.00 97.06 223 VAL A CA 1
ATOM 1668 C C . VAL A 1 223 ? 3.220 -3.171 0.560 1.00 97.06 223 VAL A C 1
ATOM 1670 O O . VAL A 1 223 ? 2.641 -2.472 -0.264 1.00 97.06 223 VAL A O 1
ATOM 1673 N N . PHE A 1 224 ? 3.519 -2.727 1.769 1.00 97.06 224 PHE A N 1
ATOM 1674 C CA . PHE A 1 224 ? 3.271 -1.379 2.242 1.00 97.06 224 PHE A CA 1
ATOM 1675 C C . PHE A 1 224 ? 4.498 -0.494 1.991 1.00 97.06 224 PHE A C 1
ATOM 1677 O O . PHE A 1 224 ? 5.600 -0.804 2.446 1.00 97.06 224 PHE A O 1
ATOM 1684 N N . HIS A 1 225 ? 4.309 0.604 1.262 1.00 94.50 225 HIS A N 1
ATOM 1685 C CA . HIS A 1 225 ? 5.315 1.644 1.085 1.00 94.50 225 HIS A CA 1
ATOM 1686 C C . HIS A 1 225 ? 5.227 2.647 2.242 1.00 94.50 225 HIS A C 1
ATOM 1688 O O . HIS A 1 225 ? 4.287 3.438 2.318 1.00 94.50 225 HIS A O 1
ATOM 1694 N N . LEU A 1 226 ? 6.203 2.592 3.147 1.00 92.44 226 LEU A N 1
ATOM 1695 C CA . LEU A 1 226 ? 6.393 3.569 4.217 1.00 92.44 226 LEU A CA 1
ATOM 1696 C C . LEU A 1 226 ? 7.339 4.683 3.754 1.00 92.44 226 LEU A C 1
ATOM 1698 O O . LEU A 1 226 ? 7.890 4.628 2.661 1.00 92.44 226 LEU A O 1
ATOM 1702 N N . THR A 1 227 ? 7.586 5.666 4.623 1.00 87.69 227 THR A N 1
ATOM 1703 C CA . THR A 1 227 ? 8.361 6.873 4.299 1.00 87.69 227 THR A CA 1
ATOM 1704 C C . THR A 1 227 ? 9.710 6.616 3.637 1.00 87.69 227 THR A C 1
ATOM 1706 O O . THR A 1 227 ? 10.080 7.322 2.712 1.00 87.69 227 THR A O 1
ATOM 1709 N N . ASN A 1 228 ? 10.446 5.605 4.100 1.00 83.94 228 ASN A N 1
ATOM 1710 C CA . ASN A 1 228 ? 11.815 5.354 3.645 1.00 83.94 228 ASN A CA 1
ATOM 1711 C C . ASN A 1 228 ? 12.071 3.890 3.262 1.00 83.94 228 ASN A C 1
ATOM 1713 O O . ASN A 1 228 ? 13.222 3.506 3.053 1.00 83.94 228 ASN A O 1
ATOM 1717 N N . HIS A 1 229 ? 11.039 3.043 3.223 1.00 88.19 229 HIS A N 1
ATOM 1718 C CA . HIS A 1 229 ? 11.202 1.628 2.893 1.00 88.19 229 HIS A CA 1
ATOM 1719 C C . HIS A 1 229 ? 9.885 0.955 2.513 1.00 88.19 229 HIS A C 1
ATOM 1721 O O . HIS A 1 229 ? 8.796 1.410 2.853 1.00 88.19 229 HIS A O 1
ATOM 1727 N N . TYR A 1 230 ? 10.013 -0.188 1.848 1.00 92.56 230 TYR A N 1
ATOM 1728 C CA . TYR A 1 230 ? 8.914 -1.107 1.589 1.00 92.56 230 TYR A CA 1
ATOM 1729 C C . TYR A 1 230 ? 8.932 -2.230 2.628 1.00 92.56 230 TYR A C 1
ATOM 1731 O O . TYR A 1 230 ? 9.996 -2.764 2.957 1.00 92.56 230 TYR A O 1
ATOM 1739 N N . ALA A 1 231 ? 7.757 -2.595 3.132 1.00 95.31 231 ALA A N 1
ATOM 1740 C CA . ALA A 1 231 ? 7.581 -3.666 4.103 1.00 95.31 231 ALA A CA 1
ATOM 1741 C C . ALA A 1 231 ? 6.405 -4.560 3.721 1.00 95.31 231 ALA A C 1
ATOM 1743 O O . ALA A 1 231 ? 5.400 -4.091 3.196 1.00 95.31 231 ALA A O 1
ATOM 1744 N N . LEU A 1 232 ? 6.495 -5.852 4.021 1.00 97.06 232 LEU A N 1
ATOM 1745 C CA . LEU A 1 232 ? 5.346 -6.742 3.887 1.00 97.06 232 LEU A CA 1
ATOM 1746 C C . LEU A 1 232 ? 4.318 -6.472 4.991 1.00 97.06 232 LEU A C 1
ATOM 1748 O O . LEU A 1 232 ? 4.658 -6.099 6.121 1.00 97.06 232 LEU A O 1
ATOM 1752 N N . ILE A 1 233 ? 3.051 -6.705 4.664 1.00 98.06 233 ILE A N 1
ATOM 1753 C CA . ILE A 1 233 ? 1.996 -6.885 5.657 1.00 98.06 233 ILE A CA 1
ATOM 1754 C C . ILE A 1 233 ? 1.908 -8.383 5.937 1.00 98.06 233 ILE A C 1
ATOM 1756 O O . ILE A 1 233 ? 1.605 -9.169 5.044 1.00 98.06 233 ILE A O 1
ATOM 1760 N N . PHE A 1 234 ? 2.208 -8.777 7.171 1.00 97.81 234 PHE A N 1
ATOM 1761 C CA . PHE A 1 234 ? 2.339 -10.181 7.570 1.00 97.81 234 PHE A CA 1
ATOM 1762 C C . PHE A 1 234 ? 1.071 -10.750 8.199 1.00 97.81 234 PHE A C 1
ATOM 1764 O O . PHE A 1 234 ? 0.854 -11.956 8.155 1.00 97.81 234 PHE A O 1
ATOM 1771 N N . ALA A 1 235 ? 0.264 -9.899 8.827 1.00 98.31 235 ALA A N 1
ATOM 1772 C CA . ALA A 1 235 ? -0.990 -10.270 9.469 1.00 98.31 235 ALA A CA 1
ATOM 1773 C C . ALA A 1 235 ? -1.869 -9.032 9.656 1.00 98.31 235 ALA A C 1
ATOM 1775 O O . ALA A 1 235 ? -1.406 -7.895 9.541 1.00 98.31 235 ALA A O 1
ATOM 1776 N N . TRP A 1 236 ? -3.125 -9.259 10.014 1.00 98.56 236 TRP A N 1
ATOM 1777 C CA . TRP A 1 236 ? -4.034 -8.239 10.517 1.00 98.56 236 TRP A CA 1
ATOM 1778 C C . TRP A 1 236 ? -4.775 -8.778 11.741 1.00 98.56 236 TRP A C 1
ATOM 1780 O O . TRP A 1 236 ? -4.837 -9.988 11.960 1.00 98.56 236 TRP A O 1
ATOM 1790 N N . ARG A 1 237 ? -5.315 -7.877 12.558 1.00 98.38 237 ARG A N 1
ATOM 1791 C CA . ARG A 1 237 ? -6.201 -8.210 13.674 1.00 98.38 237 ARG A CA 1
ATOM 1792 C C . ARG A 1 237 ? -7.220 -7.100 13.887 1.00 98.38 237 ARG A C 1
ATOM 1794 O O . ARG A 1 237 ? -6.937 -5.933 13.611 1.00 98.38 237 ARG A O 1
ATOM 1801 N N . GLU A 1 238 ? -8.388 -7.464 14.395 1.00 98.12 238 GLU A N 1
ATOM 1802 C CA . GLU A 1 238 ? -9.428 -6.515 14.783 1.00 98.12 238 GLU A CA 1
ATOM 1803 C C . GLU A 1 238 ? -10.121 -6.980 16.062 1.00 98.12 238 GLU A C 1
ATOM 1805 O O . GLU A 1 238 ? -10.321 -8.178 16.259 1.00 98.12 238 GLU A O 1
ATOM 1810 N N . TRP A 1 239 ? -10.439 -6.044 16.952 1.00 97.81 239 TRP A N 1
ATOM 1811 C CA . TRP A 1 239 ? -11.156 -6.333 18.191 1.00 97.81 239 TRP A CA 1
ATOM 1812 C C . TRP A 1 239 ? -11.861 -5.079 18.707 1.00 97.81 239 TRP A C 1
ATOM 1814 O O . TRP A 1 239 ? -11.440 -3.957 18.419 1.00 97.81 239 TRP A O 1
ATOM 1824 N N . LEU A 1 240 ? -12.942 -5.251 19.468 1.00 97.12 240 LEU A N 1
ATOM 1825 C CA . LEU A 1 240 ? -13.554 -4.144 20.202 1.00 97.12 240 LEU A CA 1
ATOM 1826 C C . LEU A 1 240 ? -12.636 -3.790 21.371 1.00 97.12 240 LEU A C 1
ATOM 1828 O O . LEU A 1 240 ? -12.437 -4.612 22.264 1.00 97.12 240 LEU A O 1
ATOM 1832 N N . ALA A 1 241 ? -12.044 -2.599 21.336 1.00 94.06 241 ALA A N 1
ATOM 1833 C CA . ALA A 1 241 ? -11.263 -2.094 22.450 1.00 94.06 241 ALA A CA 1
ATOM 1834 C C . ALA A 1 241 ? -12.180 -1.757 23.631 1.00 94.06 241 ALA A C 1
ATOM 1836 O O . ALA A 1 241 ? -13.383 -1.516 23.460 1.00 94.06 241 ALA A O 1
ATOM 1837 N N . ASP A 1 242 ? -11.587 -1.732 24.822 1.00 93.31 242 ASP A N 1
ATOM 1838 C CA . ASP A 1 242 ? -12.272 -1.265 26.018 1.00 93.31 242 ASP A CA 1
ATOM 1839 C C . ASP A 1 242 ? -12.809 0.148 25.807 1.00 93.31 242 ASP A C 1
ATOM 1841 O O . ASP A 1 242 ? -12.275 0.929 25.011 1.00 93.31 242 ASP A O 1
ATOM 1845 N N . ALA A 1 243 ? -13.897 0.447 26.514 1.00 91.25 243 ALA A N 1
ATOM 1846 C CA . ALA A 1 243 ? -14.475 1.773 26.488 1.00 91.25 243 ALA A CA 1
ATOM 1847 C C . ALA A 1 243 ? -13.410 2.794 26.899 1.00 91.25 243 ALA A C 1
ATOM 1849 O O . ALA A 1 243 ? -12.722 2.624 27.909 1.00 91.25 243 ALA A O 1
ATOM 1850 N N . ASP A 1 244 ? -13.267 3.842 26.098 1.00 90.69 244 ASP A N 1
ATOM 1851 C CA . ASP A 1 244 ? -12.434 4.976 26.465 1.00 90.69 244 ASP A CA 1
ATOM 1852 C C . ASP A 1 244 ? -13.022 5.697 27.704 1.00 90.69 244 ASP A C 1
ATOM 1854 O O . ASP A 1 244 ? -14.109 5.347 28.181 1.00 90.69 244 ASP A O 1
ATOM 1858 N N . PRO A 1 245 ? -12.354 6.722 28.264 1.00 91.88 245 PRO A N 1
ATOM 1859 C CA . PRO A 1 245 ? -12.910 7.486 29.383 1.00 91.88 245 PRO A CA 1
ATOM 1860 C C . PRO A 1 245 ? -14.280 8.130 29.099 1.00 91.88 245 PRO A C 1
ATOM 1862 O O . PRO A 1 245 ? -14.954 8.537 30.042 1.00 91.88 245 PRO A O 1
ATOM 1865 N N . SER A 1 246 ? -14.698 8.222 27.829 1.00 91.69 246 SER A N 1
ATOM 1866 C CA . SER A 1 246 ? -16.022 8.707 27.422 1.00 91.69 246 SER A CA 1
ATOM 1867 C C . SER A 1 246 ? -17.098 7.609 27.408 1.00 91.69 246 SER A C 1
ATOM 1869 O O . SER A 1 246 ? -18.275 7.896 27.201 1.00 91.69 246 SER A O 1
ATOM 1871 N N . GLY A 1 247 ? -16.721 6.354 27.671 1.00 92.44 247 GLY A N 1
ATOM 1872 C CA . GLY A 1 247 ? -17.621 5.203 27.670 1.00 92.44 247 GLY A CA 1
ATOM 1873 C C . GLY A 1 247 ? -17.839 4.589 26.285 1.00 92.44 247 GLY A C 1
ATOM 1874 O O . GLY A 1 247 ? -18.605 3.630 26.161 1.00 92.44 247 GLY A O 1
ATOM 1875 N N . GLN A 1 248 ? -17.177 5.096 25.241 1.00 89.94 248 GLN A N 1
ATOM 1876 C CA . GLN A 1 248 ? -17.358 4.612 23.878 1.00 89.94 248 GLN A CA 1
ATOM 1877 C C . GLN A 1 248 ? -16.400 3.459 23.577 1.00 89.94 248 GLN A C 1
ATOM 1879 O O . GLN A 1 248 ? -15.179 3.579 23.688 1.00 89.94 248 GLN A O 1
ATOM 1884 N N . LYS A 1 249 ? -16.961 2.313 23.174 1.00 92.75 249 LYS A N 1
ATOM 1885 C CA . LYS A 1 249 ? -16.180 1.190 22.645 1.00 92.75 249 LYS A CA 1
ATOM 1886 C C . LYS A 1 249 ? -15.794 1.495 21.206 1.00 92.75 249 LYS A C 1
ATOM 1888 O O . LYS A 1 249 ? -16.666 1.724 20.372 1.00 92.75 249 LYS A O 1
ATOM 1893 N N . ARG A 1 250 ? -14.501 1.431 20.905 1.00 92.12 250 ARG A N 1
ATOM 1894 C CA . ARG A 1 250 ? -13.977 1.638 19.552 1.00 92.12 250 ARG A CA 1
ATOM 1895 C C . ARG A 1 250 ? -13.474 0.326 18.970 1.00 92.12 250 ARG A C 1
ATOM 1897 O O . ARG A 1 250 ? -12.744 -0.413 19.629 1.00 92.12 250 ARG A O 1
ATOM 1904 N N . LEU A 1 251 ? -13.824 0.035 17.720 1.00 95.88 251 LEU A N 1
ATOM 1905 C CA . LEU A 1 251 ? -13.238 -1.094 17.002 1.00 95.88 251 LEU A CA 1
ATOM 1906 C C . LEU A 1 251 ? -11.787 -0.756 16.639 1.00 95.88 251 LEU A C 1
ATOM 1908 O O . LEU A 1 251 ? -11.534 0.169 15.870 1.00 95.88 251 LEU A O 1
ATOM 1912 N N . ARG A 1 252 ? -10.825 -1.496 17.194 1.00 97.38 252 ARG A N 1
ATOM 1913 C CA . ARG A 1 252 ? -9.402 -1.310 16.908 1.00 97.38 252 ARG A CA 1
ATOM 1914 C C . ARG A 1 252 ? -8.968 -2.246 15.792 1.00 97.38 252 ARG A C 1
ATOM 1916 O O . ARG A 1 252 ? -9.247 -3.442 15.836 1.00 97.38 252 ARG A O 1
ATOM 1923 N N . ARG A 1 253 ? -8.282 -1.691 14.794 1.00 98.50 253 ARG A N 1
ATOM 1924 C CA . ARG A 1 253 ? -7.865 -2.379 13.566 1.00 98.50 253 ARG A CA 1
ATOM 1925 C C . ARG A 1 253 ? -6.373 -2.207 13.392 1.00 98.50 253 ARG A C 1
ATOM 1927 O O . ARG A 1 253 ? -5.889 -1.078 13.394 1.00 98.50 253 ARG A O 1
ATOM 1934 N N . GLN A 1 254 ? -5.642 -3.308 13.264 1.00 98.62 254 GLN A N 1
ATOM 1935 C CA . GLN A 1 254 ? -4.188 -3.258 13.165 1.00 98.62 254 GLN A CA 1
ATOM 1936 C C . GLN A 1 254 ? -3.632 -4.218 12.127 1.00 98.62 254 GLN A C 1
ATOM 1938 O O . GLN A 1 254 ? -4.145 -5.322 11.948 1.00 98.62 254 GLN A O 1
ATOM 1943 N N . ILE A 1 255 ? -2.518 -3.821 11.518 1.00 98.62 255 ILE A N 1
ATOM 1944 C CA . ILE A 1 255 ? -1.700 -4.675 10.658 1.00 98.62 255 ILE A CA 1
ATOM 1945 C C . ILE A 1 255 ? -0.354 -4.973 11.317 1.00 98.62 255 ILE A C 1
ATOM 1947 O O . ILE A 1 255 ? 0.205 -4.126 12.011 1.00 98.62 255 ILE A O 1
ATOM 1951 N N . LEU A 1 256 ? 0.181 -6.169 11.091 1.00 98.38 256 LEU A N 1
ATOM 1952 C CA . LEU A 1 256 ? 1.538 -6.537 11.481 1.00 98.38 256 LEU A CA 1
ATOM 1953 C C . LEU A 1 256 ? 2.484 -6.251 10.318 1.00 98.38 256 LEU A C 1
ATOM 1955 O O . LEU A 1 256 ? 2.347 -6.836 9.244 1.00 98.38 256 LEU A O 1
ATOM 1959 N N . THR A 1 257 ? 3.465 -5.383 10.538 1.00 97.81 257 THR A N 1
ATOM 1960 C CA . THR A 1 257 ? 4.470 -5.019 9.532 1.00 97.81 257 THR A CA 1
ATOM 1961 C C . THR A 1 257 ? 5.856 -4.822 10.160 1.00 97.81 257 THR A C 1
ATOM 1963 O O . THR A 1 257 ? 6.049 -5.011 11.369 1.00 97.81 257 THR A O 1
ATOM 1966 N N . SER A 1 258 ? 6.854 -4.486 9.343 1.00 95.06 258 SER A N 1
ATOM 1967 C CA . SER A 1 258 ? 8.199 -4.122 9.786 1.00 95.06 258 SER A CA 1
ATOM 1968 C C . SER A 1 258 ? 8.401 -2.608 9.681 1.00 95.06 258 SER A C 1
ATOM 1970 O O . SER A 1 258 ? 8.399 -2.027 8.598 1.00 95.06 258 SER A O 1
ATOM 1972 N N . ARG A 1 259 ? 8.608 -1.928 10.818 1.00 89.75 259 ARG A N 1
ATOM 1973 C CA . ARG A 1 259 ? 8.993 -0.499 10.812 1.00 89.75 259 ARG A CA 1
ATOM 1974 C C . ARG A 1 259 ? 10.471 -0.295 10.490 1.00 89.75 259 ARG A C 1
ATOM 1976 O O . ARG A 1 259 ? 10.847 0.752 9.978 1.00 89.75 259 ARG A O 1
ATOM 1983 N N . ARG A 1 260 ? 11.312 -1.272 10.833 1.00 87.38 260 ARG A N 1
ATOM 1984 C CA . ARG A 1 260 ? 12.750 -1.289 10.544 1.00 87.38 260 ARG A CA 1
ATOM 1985 C C . ARG A 1 260 ? 13.164 -2.705 10.164 1.00 87.38 260 ARG A C 1
ATOM 1987 O O . ARG A 1 260 ? 12.764 -3.665 10.819 1.00 87.38 260 ARG A O 1
ATOM 1994 N N . GLY A 1 261 ? 13.981 -2.823 9.121 1.00 86.94 261 GLY A N 1
ATOM 1995 C CA . GLY A 1 261 ? 14.385 -4.117 8.576 1.00 86.94 261 GLY A CA 1
ATOM 1996 C C . GLY A 1 261 ? 13.215 -4.903 7.971 1.00 86.94 261 GLY A C 1
ATOM 1997 O O . GLY A 1 261 ? 12.183 -4.338 7.616 1.00 86.94 261 GLY A O 1
ATOM 1998 N N . GLN A 1 262 ? 13.391 -6.220 7.852 1.00 84.81 262 GLN A N 1
ATOM 1999 C CA . GLN A 1 262 ? 12.452 -7.110 7.150 1.00 84.81 262 GLN A CA 1
ATOM 2000 C C . GLN A 1 262 ? 11.660 -8.045 8.079 1.00 84.81 262 GLN A C 1
ATOM 2002 O O . GLN A 1 262 ? 10.861 -8.850 7.613 1.00 84.81 262 GLN A O 1
ATOM 2007 N N . ARG A 1 263 ? 11.878 -7.976 9.400 1.00 90.88 263 ARG A N 1
ATOM 2008 C CA . ARG A 1 263 ? 11.200 -8.863 10.359 1.00 90.88 263 ARG A CA 1
ATOM 2009 C C . ARG A 1 263 ? 9.875 -8.255 10.844 1.00 90.88 263 ARG A C 1
ATOM 2011 O O . ARG A 1 263 ? 9.881 -7.082 11.243 1.00 90.88 263 ARG A O 1
ATOM 2018 N N . PRO A 1 264 ? 8.773 -9.030 10.883 1.00 95.06 264 PRO A N 1
ATOM 2019 C CA . PRO A 1 264 ? 7.511 -8.575 11.462 1.00 95.06 264 PRO A CA 1
ATOM 2020 C C . PRO A 1 264 ? 7.733 -8.206 12.929 1.00 95.06 264 PRO A C 1
ATOM 2022 O O . PRO A 1 264 ? 8.174 -9.034 13.720 1.00 95.06 264 PRO A O 1
ATOM 2025 N N . SER A 1 265 ? 7.496 -6.944 13.277 1.00 96.31 265 SER A N 1
ATOM 2026 C CA . SER A 1 265 ? 7.915 -6.396 14.578 1.00 96.31 265 SER A CA 1
ATOM 2027 C C . SER A 1 265 ? 6.948 -5.381 15.171 1.00 96.31 265 SER A C 1
ATOM 2029 O O . SER A 1 265 ? 7.025 -5.109 16.365 1.00 96.31 265 SER A O 1
ATOM 2031 N N . ALA A 1 266 ? 6.038 -4.823 14.373 1.00 97.25 266 ALA A N 1
ATOM 2032 C CA . ALA A 1 266 ? 5.160 -3.754 14.818 1.00 97.25 266 ALA A CA 1
ATOM 2033 C C . ALA A 1 266 ? 3.716 -4.015 14.393 1.00 97.25 266 ALA A C 1
ATOM 2035 O O . ALA A 1 266 ? 3.437 -4.203 13.209 1.00 97.25 266 ALA A O 1
ATOM 2036 N N . TRP A 1 267 ? 2.809 -3.967 15.368 1.00 98.19 267 TRP A N 1
ATOM 2037 C CA . TRP A 1 267 ? 1.384 -3.803 15.112 1.00 98.19 267 TRP A CA 1
ATOM 2038 C C . TRP A 1 267 ? 1.085 -2.312 14.946 1.00 98.19 267 TRP A C 1
ATOM 2040 O O . TRP A 1 267 ? 1.352 -1.531 15.857 1.00 98.19 267 TRP A O 1
ATOM 2050 N N . MET A 1 268 ? 0.571 -1.927 13.783 1.00 97.94 268 MET A N 1
ATOM 2051 C CA . MET A 1 268 ? 0.278 -0.544 13.407 1.00 97.94 268 MET A CA 1
ATOM 2052 C C . MET A 1 268 ? -1.230 -0.357 13.258 1.00 97.94 268 MET A C 1
ATOM 2054 O O . MET A 1 268 ? -1.872 -1.180 12.604 1.00 97.94 268 MET A O 1
ATOM 2058 N N . ASP A 1 269 ? -1.783 0.701 13.856 1.00 98.31 269 ASP A N 1
ATOM 2059 C CA . ASP A 1 269 ? -3.204 1.048 13.727 1.00 98.31 269 ASP A CA 1
ATOM 2060 C C . ASP A 1 269 ? -3.547 1.428 12.280 1.00 98.31 269 ASP A C 1
ATOM 2062 O O . ASP A 1 269 ? -2.754 2.066 11.585 1.00 98.31 269 ASP A O 1
ATOM 2066 N N . PHE A 1 270 ? -4.729 1.036 11.805 1.00 98.38 270 PHE A N 1
ATOM 2067 C CA . PHE A 1 270 ? -5.136 1.292 10.422 1.00 98.38 270 PHE A CA 1
ATOM 2068 C C . PHE A 1 270 ? -5.255 2.795 10.121 1.00 98.38 270 PHE A C 1
ATOM 2070 O O . PHE A 1 270 ? -4.945 3.241 9.020 1.00 98.38 270 PHE A O 1
ATOM 2077 N N . GLU A 1 271 ? -5.614 3.605 11.110 1.00 97.88 271 GLU A N 1
ATOM 2078 C CA . GLU A 1 271 ? -5.628 5.063 11.019 1.00 97.88 271 GLU A CA 1
ATOM 2079 C C . GLU A 1 271 ? -4.219 5.649 10.840 1.00 97.88 271 GLU A C 1
ATOM 2081 O O . GLU A 1 271 ? -4.037 6.612 10.090 1.00 97.88 271 GLU A O 1
ATOM 2086 N N . GLU A 1 272 ? -3.202 5.041 11.461 1.00 97.75 272 GLU A N 1
ATOM 2087 C CA . GLU A 1 272 ? -1.799 5.410 11.240 1.00 97.75 272 GLU A CA 1
ATOM 2088 C C . GLU A 1 272 ? -1.371 5.047 9.812 1.00 97.75 272 GLU A C 1
ATOM 2090 O O . GLU A 1 272 ? -0.784 5.879 9.121 1.00 97.75 272 GLU A O 1
ATOM 2095 N N . VAL A 1 273 ? -1.741 3.853 9.330 1.00 98.00 273 VAL A N 1
ATOM 2096 C CA . VAL A 1 273 ? -1.500 3.430 7.938 1.00 98.00 273 VAL A CA 1
ATOM 2097 C C . VAL A 1 273 ? -2.090 4.446 6.960 1.00 98.00 273 VAL A C 1
ATOM 2099 O O . VAL A 1 273 ? -1.390 4.910 6.061 1.00 98.00 273 VAL A O 1
ATOM 2102 N N . ARG A 1 274 ? -3.352 4.850 7.156 1.00 98.12 274 ARG A N 1
ATOM 2103 C CA . ARG A 1 274 ? -4.000 5.885 6.334 1.00 98.12 274 ARG A CA 1
ATOM 2104 C C . ARG A 1 274 ? -3.255 7.211 6.388 1.00 98.12 274 ARG A C 1
ATOM 2106 O O . ARG A 1 274 ? -3.051 7.827 5.348 1.00 98.12 274 ARG A O 1
ATOM 2113 N N . THR A 1 275 ? -2.858 7.650 7.580 1.00 97.88 275 THR A N 1
ATOM 2114 C CA . THR A 1 275 ? -2.132 8.914 7.767 1.00 97.88 275 THR A CA 1
ATOM 2115 C C . THR A 1 275 ? -0.821 8.912 6.986 1.00 97.88 275 THR A C 1
ATOM 2117 O O . THR A 1 275 ? -0.519 9.892 6.308 1.00 97.88 275 THR A O 1
ATOM 2120 N N . ILE A 1 276 ? -0.085 7.795 7.011 1.00 96.94 276 ILE A N 1
ATOM 2121 C CA . ILE A 1 276 ? 1.130 7.618 6.209 1.00 96.94 276 ILE A CA 1
ATOM 2122 C C . ILE A 1 276 ? 0.791 7.710 4.720 1.00 96.94 276 ILE A C 1
ATOM 2124 O O . ILE A 1 276 ? 1.361 8.546 4.031 1.00 96.94 276 ILE A O 1
ATOM 2128 N N . LEU A 1 277 ? -0.170 6.920 4.231 1.00 97.25 277 LEU A N 1
ATOM 2129 C CA . LEU A 1 277 ? -0.548 6.892 2.810 1.00 97.25 277 LEU A CA 1
ATOM 2130 C C . LEU A 1 277 ? -1.060 8.247 2.287 1.00 97.25 277 LEU A C 1
ATOM 2132 O O . LEU A 1 277 ? -0.846 8.586 1.128 1.00 97.25 277 LEU A O 1
ATOM 2136 N N . LEU A 1 278 ? -1.722 9.038 3.133 1.00 97.50 278 LEU A N 1
ATOM 2137 C CA . LEU A 1 278 ? -2.193 10.386 2.801 1.00 97.50 278 LEU A CA 1
ATOM 2138 C C . LEU A 1 278 ? -1.084 11.448 2.861 1.00 97.50 278 LEU A C 1
ATOM 2140 O O . LEU A 1 278 ? -1.294 12.559 2.374 1.00 97.50 278 LEU A O 1
ATOM 2144 N N . GLY A 1 279 ? 0.066 11.132 3.463 1.00 95.94 279 GLY A N 1
ATOM 2145 C CA . GLY A 1 279 ? 1.176 12.063 3.658 1.00 95.94 279 GLY A CA 1
ATOM 2146 C C . GLY A 1 279 ? 1.974 12.369 2.389 1.00 95.94 279 GLY A C 1
ATOM 2147 O O . GLY A 1 279 ? 2.553 13.446 2.292 1.00 95.94 279 GLY A O 1
ATOM 2148 N N . TRP A 1 280 ? 1.997 11.462 1.407 1.00 94.12 280 TRP A N 1
ATOM 2149 C CA . TRP A 1 280 ? 2.683 11.677 0.129 1.00 94.12 280 TRP A CA 1
ATOM 2150 C C . TRP A 1 280 ? 2.043 10.859 -0.990 1.00 94.12 280 TRP A C 1
ATOM 2152 O O . TRP A 1 280 ? 1.677 9.703 -0.789 1.00 94.12 280 TRP A O 1
ATOM 2162 N N . ASN A 1 281 ? 1.975 11.434 -2.194 1.00 92.12 281 ASN A N 1
ATOM 2163 C CA . ASN A 1 281 ? 1.369 10.790 -3.363 1.00 92.12 281 ASN A CA 1
ATOM 2164 C C . ASN A 1 281 ? 2.091 9.489 -3.761 1.00 92.12 281 ASN A C 1
ATOM 2166 O O . ASN A 1 281 ? 1.496 8.638 -4.402 1.00 92.12 281 ASN A O 1
ATOM 2170 N N . GLY A 1 282 ? 3.354 9.285 -3.385 1.00 90.88 282 GLY A N 1
ATOM 2171 C CA . GLY A 1 282 ? 4.071 8.046 -3.696 1.00 90.88 282 GLY A CA 1
ATOM 2172 C C . GLY A 1 282 ? 3.811 6.879 -2.734 1.00 90.88 282 GLY A C 1
ATOM 2173 O O . GLY A 1 282 ? 4.232 5.757 -3.039 1.00 90.88 282 GLY A O 1
ATOM 2174 N N . TYR A 1 283 ? 3.136 7.092 -1.595 1.00 94.94 283 TYR A N 1
ATOM 2175 C CA . TYR A 1 283 ? 2.873 6.027 -0.621 1.00 94.94 283 TYR A CA 1
ATOM 2176 C C . TYR A 1 283 ? 1.618 5.230 -0.970 1.00 94.94 283 TYR A C 1
ATOM 2178 O O . TYR A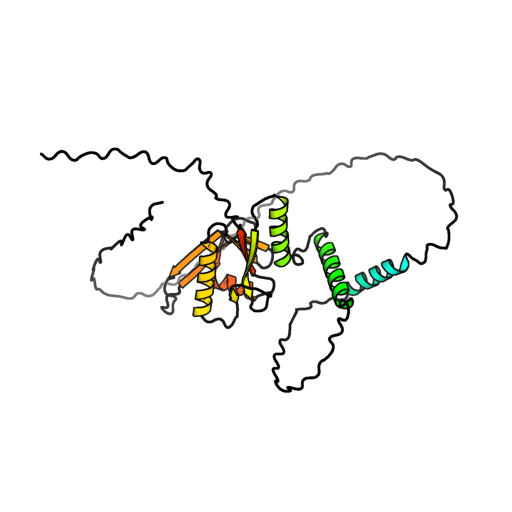 1 283 ? 0.521 5.764 -1.135 1.00 94.94 283 TYR A O 1
ATOM 2186 N N . HIS A 1 284 ? 1.793 3.914 -1.036 1.00 96.69 284 HIS A N 1
ATOM 2187 C CA . HIS A 1 284 ? 0.781 2.969 -1.484 1.00 96.69 284 HIS A CA 1
ATOM 2188 C C . HIS A 1 284 ? 0.875 1.655 -0.704 1.00 96.69 284 HIS A C 1
ATOM 2190 O O . HIS A 1 284 ? 1.944 1.271 -0.224 1.00 96.69 284 HIS A O 1
ATOM 2196 N N . VAL A 1 285 ? -0.234 0.922 -0.643 1.00 97.88 285 VAL A N 1
ATOM 2197 C CA . VAL A 1 285 ? -0.210 -0.525 -0.406 1.00 97.88 285 VAL A CA 1
ATOM 2198 C C . VAL A 1 285 ? -0.353 -1.204 -1.756 1.00 97.88 285 VAL A C 1
ATOM 2200 O O . VAL A 1 285 ? -1.363 -1.040 -2.442 1.00 97.88 285 VAL A O 1
ATOM 2203 N N . LEU A 1 286 ? 0.668 -1.957 -2.141 1.00 97.69 286 LEU A N 1
ATOM 2204 C CA . LEU A 1 286 ? 0.701 -2.733 -3.369 1.00 97.69 286 LEU A CA 1
ATOM 2205 C C . LEU A 1 286 ? 0.199 -4.134 -3.085 1.00 97.69 286 LEU A C 1
ATOM 2207 O O . LEU A 1 286 ? 0.589 -4.756 -2.100 1.00 97.69 286 LEU A O 1
ATOM 2211 N N . GLU A 1 287 ? -0.635 -4.633 -3.977 1.00 97.94 287 GLU A N 1
ATOM 2212 C CA . GLU A 1 287 ? -1.022 -6.028 -4.011 1.00 97.94 287 GLU A CA 1
ATOM 2213 C C . GLU A 1 287 ? -0.267 -6.697 -5.151 1.00 97.94 287 GLU A C 1
ATOM 2215 O O . GLU A 1 287 ? -0.395 -6.302 -6.315 1.00 97.94 287 GLU A O 1
ATOM 2220 N N . LEU A 1 288 ? 0.536 -7.692 -4.792 1.00 97.38 288 LEU A N 1
ATOM 2221 C CA . LEU A 1 288 ? 1.222 -8.563 -5.727 1.00 97.38 288 LEU A CA 1
ATOM 2222 C C . LEU A 1 288 ? 0.470 -9.885 -5.735 1.00 97.38 288 LEU A C 1
ATOM 2224 O O . LEU A 1 288 ? 0.284 -10.515 -4.696 1.00 97.38 288 LEU A O 1
ATOM 2228 N N . GLU A 1 289 ? 0.041 -10.303 -6.911 1.00 96.56 289 GLU A N 1
ATOM 2229 C CA . GLU A 1 289 ? -0.741 -11.509 -7.107 1.00 96.56 289 GLU A CA 1
ATOM 2230 C C . GLU A 1 289 ? -0.050 -12.402 -8.119 1.00 96.56 289 GLU A C 1
ATOM 2232 O O . GLU A 1 289 ? 0.191 -12.009 -9.261 1.00 96.56 289 GLU A O 1
ATOM 2237 N N . ARG A 1 290 ? 0.236 -13.635 -7.713 1.00 94.69 290 ARG A N 1
ATOM 2238 C CA . ARG A 1 290 ? 0.678 -14.658 -8.652 1.00 94.69 290 ARG A CA 1
ATOM 2239 C C . ARG A 1 290 ? -0.530 -15.119 -9.465 1.00 94.69 290 ARG A C 1
ATOM 2241 O O . ARG A 1 290 ? -1.463 -15.705 -8.922 1.00 94.69 290 ARG A O 1
ATOM 2248 N N . LEU A 1 291 ? -0.482 -14.887 -10.770 1.00 92.88 291 LEU A N 1
ATOM 2249 C CA . LEU A 1 291 ? -1.444 -15.415 -11.722 1.00 92.88 291 LEU A CA 1
ATOM 2250 C C . LEU A 1 291 ? -1.123 -16.892 -11.916 1.00 92.88 291 LEU A C 1
ATOM 2252 O O . LEU A 1 291 ? -0.157 -17.272 -12.580 1.00 92.88 291 LEU A O 1
ATOM 2256 N N . VAL A 1 292 ? -1.916 -17.742 -11.279 1.00 86.12 292 VAL A N 1
ATOM 2257 C CA . VAL A 1 292 ? -1.898 -19.164 -11.586 1.00 86.12 292 VAL A CA 1
ATOM 2258 C C . VAL A 1 292 ? -2.493 -19.279 -12.983 1.00 86.12 292 VAL A C 1
ATOM 2260 O O . VAL A 1 292 ? -3.683 -19.044 -13.171 1.00 86.12 292 VAL A O 1
ATOM 2263 N N . LYS A 1 293 ? -1.655 -19.574 -13.981 1.00 74.81 293 LYS A N 1
ATOM 2264 C CA . LYS A 1 293 ? -2.149 -20.106 -15.251 1.00 74.81 293 LYS A CA 1
ATOM 2265 C C . LYS A 1 293 ? -3.000 -21.307 -14.851 1.00 74.81 293 LYS A C 1
ATOM 2267 O O . LYS A 1 293 ? -2.471 -22.190 -14.177 1.00 74.81 293 LYS A O 1
ATOM 2272 N N . GLU A 1 294 ? -4.290 -21.316 -15.170 1.00 65.50 294 GLU A N 1
ATOM 2273 C CA . GLU A 1 294 ? -5.132 -22.507 -15.030 1.00 65.50 294 GLU A CA 1
ATOM 2274 C C . GLU A 1 294 ? -4.623 -23.596 -15.995 1.00 65.50 294 GLU A C 1
ATOM 2276 O O . GLU A 1 294 ? -5.263 -23.965 -16.966 1.00 65.50 294 GLU A O 1
ATOM 2281 N N . GLU A 1 295 ? -3.422 -24.110 -15.759 1.00 60.06 295 GLU A N 1
ATOM 2282 C CA . GLU A 1 295 ? -2.911 -25.351 -16.317 1.00 60.06 295 GLU A CA 1
ATOM 2283 C C . GLU A 1 295 ? -2.994 -26.387 -15.199 1.00 60.06 295 GLU A C 1
ATOM 2285 O O . GLU A 1 295 ? -2.010 -26.885 -14.666 1.00 60.06 295 GLU A O 1
ATOM 2290 N N . LEU A 1 296 ? -4.231 -26.677 -14.812 1.00 53.16 296 LEU A N 1
ATOM 2291 C CA . LEU A 1 296 ? -4.597 -27.950 -14.214 1.00 53.16 296 LEU A CA 1
ATOM 2292 C C . LEU A 1 296 ? -5.618 -28.604 -15.145 1.00 53.16 296 LEU A C 1
ATOM 2294 O O . LEU A 1 296 ? -6.743 -28.912 -14.764 1.00 53.16 296 LEU A O 1
ATOM 2298 N N . GLN A 1 297 ? -5.186 -28.891 -16.377 1.00 47.34 297 GLN A N 1
ATOM 2299 C CA . GLN A 1 297 ? -5.514 -30.214 -16.892 1.00 47.34 297 GLN A CA 1
ATOM 2300 C C . GLN A 1 297 ? -4.800 -31.187 -15.960 1.00 47.34 297 GLN A C 1
ATOM 2302 O O . GLN A 1 297 ? -3.599 -31.419 -16.072 1.00 47.34 297 GLN A O 1
ATOM 2307 N N . VAL A 1 298 ? -5.535 -31.682 -14.968 1.00 55.09 298 VAL A N 1
ATOM 2308 C CA . VAL A 1 298 ? -5.141 -32.886 -14.245 1.00 55.09 298 VAL A CA 1
ATOM 2309 C C . VAL A 1 298 ? -4.831 -33.923 -15.329 1.00 55.09 298 VAL A C 1
ATOM 2311 O O . VAL A 1 298 ? -5.711 -34.171 -16.159 1.00 55.09 298 VAL A O 1
ATOM 2314 N N . PRO A 1 299 ? -3.612 -34.491 -15.392 1.00 53.97 299 PRO A N 1
ATOM 2315 C CA . PRO A 1 299 ? -3.351 -35.600 -16.292 1.00 53.97 299 PRO A CA 1
ATOM 2316 C C . PRO A 1 299 ? -4.451 -36.648 -16.072 1.00 53.97 299 PRO A C 1
ATOM 2318 O O . PRO A 1 299 ? -4.732 -36.976 -14.914 1.00 53.97 299 PRO A O 1
ATOM 2321 N N . PRO A 1 300 ? -5.102 -37.171 -17.127 1.00 63.22 300 PRO A N 1
ATOM 2322 C CA . PRO A 1 300 ? -6.210 -38.122 -16.984 1.00 63.22 300 PRO A CA 1
ATOM 2323 C C . PRO A 1 300 ? -5.832 -39.393 -16.197 1.00 63.22 300 PRO A C 1
ATOM 2325 O O . PRO A 1 300 ? -6.705 -40.150 -15.787 1.00 63.22 300 PRO A O 1
ATOM 2328 N N . GLU A 1 301 ? -4.544 -39.600 -15.925 1.00 64.00 301 GLU A N 1
ATOM 2329 C CA . GLU A 1 301 ? -3.972 -40.731 -15.196 1.00 64.00 301 GLU A CA 1
ATOM 2330 C C . GLU A 1 301 ? -4.259 -40.746 -13.680 1.00 64.00 301 GLU A C 1
ATOM 2332 O O . GLU A 1 301 ? -4.081 -41.775 -13.036 1.00 64.00 301 GLU A O 1
ATOM 2337 N N . PHE A 1 302 ? -4.765 -39.646 -13.106 1.00 53.28 302 PHE A N 1
ATOM 2338 C CA . PHE A 1 302 ? -5.242 -39.590 -11.713 1.00 53.28 302 PHE A CA 1
ATOM 2339 C C . PHE A 1 302 ? -6.767 -39.450 -11.595 1.00 53.28 302 PHE A C 1
ATOM 2341 O O . PHE A 1 302 ? -7.278 -38.952 -10.589 1.00 53.28 302 PHE A O 1
ATOM 2348 N N . GLN A 1 303 ? -7.531 -39.914 -12.590 1.00 58.78 303 GLN A N 1
ATOM 2349 C CA . GLN A 1 303 ? -8.939 -40.212 -12.336 1.00 58.78 303 GLN A CA 1
ATOM 2350 C C . GLN A 1 303 ? -8.988 -41.404 -11.371 1.00 58.78 303 GLN A C 1
ATOM 2352 O O . GLN A 1 303 ? -8.485 -42.473 -11.723 1.00 58.78 303 GLN A O 1
ATOM 2357 N N . PRO A 1 304 ? -9.531 -41.259 -10.144 1.00 53.88 304 PRO A N 1
ATOM 2358 C CA . PRO A 1 304 ? -9.710 -42.405 -9.272 1.00 53.88 304 PRO A CA 1
ATOM 2359 C C . PRO A 1 304 ? -10.567 -43.405 -10.040 1.00 53.88 304 PRO A C 1
ATOM 2361 O O . PRO A 1 304 ? -11.734 -43.133 -10.322 1.00 53.88 304 PRO A O 1
ATOM 2364 N N . SER A 1 305 ? -9.963 -44.538 -10.415 1.00 61.12 305 SER A N 1
ATOM 2365 C CA . SER A 1 305 ? -10.690 -45.702 -10.900 1.00 61.12 305 SER A CA 1
ATOM 2366 C C . SER A 1 305 ? -11.875 -45.868 -9.967 1.00 61.12 305 SER A C 1
ATOM 2368 O O . SER A 1 305 ? -11.685 -46.071 -8.766 1.00 61.12 305 SER A O 1
ATOM 2370 N N . THR A 1 306 ? -13.082 -45.772 -10.509 1.00 62.59 306 THR A N 1
ATOM 2371 C CA . THR A 1 306 ? -14.322 -46.156 -9.847 1.00 62.59 306 THR A CA 1
ATOM 2372 C C . THR A 1 306 ? -14.272 -47.662 -9.602 1.00 62.59 306 THR A C 1
ATOM 2374 O O . THR A 1 306 ? -14.982 -48.452 -10.213 1.00 62.59 306 THR A O 1
ATOM 2377 N N . ARG A 1 307 ? -13.388 -48.107 -8.703 1.00 56.19 307 ARG A N 1
ATOM 2378 C CA . ARG A 1 307 ? -13.532 -49.399 -8.057 1.00 56.19 307 ARG A CA 1
ATOM 2379 C C . ARG A 1 307 ? -14.758 -49.249 -7.181 1.00 56.19 307 ARG A C 1
ATOM 2381 O O . ARG A 1 307 ? -14.685 -48.731 -6.073 1.00 56.19 307 ARG A O 1
ATOM 2388 N N . SER A 1 308 ? -15.885 -49.622 -7.776 1.00 60.16 308 SER A N 1
ATOM 2389 C CA . SER A 1 308 ? -17.113 -50.029 -7.116 1.00 60.16 308 SER A CA 1
ATOM 2390 C C . SER A 1 308 ? -16.771 -50.654 -5.767 1.00 60.16 308 SER A C 1
ATOM 2392 O O . SER A 1 308 ? -16.256 -51.772 -5.718 1.00 60.16 308 SER A O 1
ATOM 2394 N N . CYS A 1 309 ? -17.024 -49.931 -4.677 1.00 53.06 309 CYS A N 1
ATOM 2395 C CA . CYS A 1 309 ? -17.093 -50.562 -3.370 1.00 53.06 309 CYS A CA 1
ATOM 2396 C C . CYS A 1 309 ? -18.183 -51.639 -3.472 1.00 53.06 309 CYS A C 1
ATOM 2398 O O . CYS A 1 309 ? -19.288 -51.306 -3.909 1.00 53.06 309 CYS A O 1
ATOM 2400 N N . PRO A 1 310 ? -17.904 -52.914 -3.148 1.00 63.72 310 PRO A N 1
ATOM 2401 C CA . PRO A 1 310 ? -18.955 -53.914 -3.096 1.00 63.72 310 PRO A CA 1
ATOM 2402 C C . PRO A 1 310 ? -20.009 -53.430 -2.10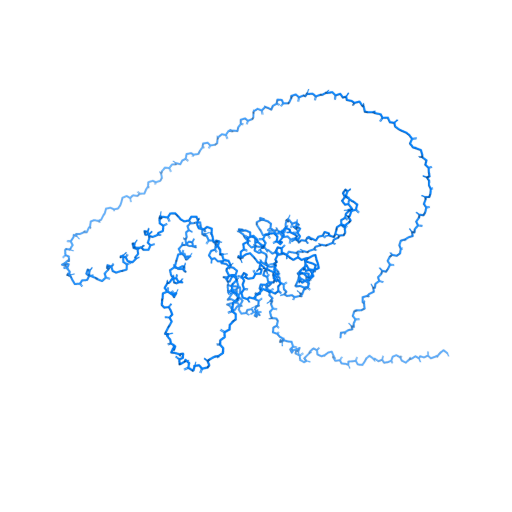1 1.00 63.72 310 PRO A C 1
ATOM 2404 O O . PRO A 1 310 ? -19.696 -53.085 -0.960 1.00 63.72 310 PRO A O 1
ATOM 2407 N N . VAL A 1 311 ? -21.248 -53.344 -2.577 1.00 71.25 311 VAL A N 1
ATOM 2408 C CA . VAL A 1 311 ? -22.417 -53.109 -1.740 1.00 71.25 311 VAL A CA 1
ATOM 2409 C C . VAL A 1 311 ? -22.449 -54.250 -0.732 1.00 71.25 311 VAL A C 1
ATOM 2411 O O . VAL A 1 311 ? -22.617 -55.407 -1.106 1.00 71.25 311 VAL A O 1
ATOM 2414 N N . VAL A 1 312 ? -22.216 -53.934 0.539 1.00 69.50 312 VAL A N 1
ATOM 2415 C CA . VAL A 1 312 ? -22.457 -54.877 1.626 1.00 69.50 312 VAL A CA 1
ATOM 2416 C C . VAL A 1 312 ? -23.973 -55.003 1.728 1.00 69.50 312 VAL A C 1
ATOM 2418 O O . VAL A 1 312 ? -24.647 -54.082 2.186 1.00 69.50 312 VAL A O 1
ATOM 2421 N N . GLU A 1 313 ? -24.511 -56.102 1.204 1.00 69.19 313 GLU A N 1
ATOM 2422 C CA . GLU A 1 313 ? -25.911 -56.479 1.379 1.00 69.19 313 GLU A CA 1
ATOM 2423 C C . GLU A 1 313 ? -26.203 -56.627 2.876 1.00 69.19 313 GLU A C 1
ATOM 2425 O O . GLU A 1 313 ? -25.571 -57.412 3.585 1.00 69.19 313 GLU A O 1
ATOM 2430 N N . ASN A 1 314 ? -27.159 -55.834 3.359 1.00 67.62 314 ASN A N 1
ATOM 2431 C CA . ASN A 1 314 ? -27.717 -55.977 4.695 1.00 67.62 314 ASN A CA 1
ATOM 2432 C C . ASN A 1 314 ? -28.415 -57.336 4.798 1.00 67.62 314 ASN A C 1
ATOM 2434 O O . ASN A 1 314 ? -29.430 -57.559 4.141 1.00 67.62 314 ASN A O 1
ATOM 2438 N N . VAL A 1 315 ? -27.895 -58.213 5.656 1.00 61.38 315 VAL A N 1
ATOM 2439 C CA . VAL A 1 315 ? -28.581 -59.434 6.089 1.00 61.38 315 VAL A CA 1
ATOM 2440 C C . VAL A 1 315 ? -29.573 -59.053 7.197 1.00 61.38 315 VAL A C 1
ATOM 2442 O O . VAL A 1 315 ? -29.130 -58.566 8.241 1.00 61.38 315 VAL A O 1
ATOM 2445 N N . PRO A 1 316 ? -30.895 -59.214 7.003 1.00 72.50 316 PRO A N 1
ATOM 2446 C CA . PRO A 1 316 ? -31.863 -59.077 8.085 1.00 72.50 316 PRO A CA 1
ATOM 2447 C C . PRO A 1 316 ? -31.822 -60.289 9.032 1.00 72.50 316 PRO A C 1
ATOM 2449 O O . PRO A 1 316 ? -31.472 -61.396 8.621 1.00 72.50 316 PRO A O 1
ATOM 2452 N N . ALA A 1 317 ? -32.152 -60.013 10.297 1.00 70.56 317 ALA A N 1
ATOM 2453 C CA . ALA A 1 317 ? -32.098 -60.908 11.456 1.00 70.56 317 ALA A CA 1
ATOM 2454 C C . ALA A 1 317 ? -33.079 -62.089 11.409 1.00 70.56 317 ALA A C 1
ATOM 2456 O O . ALA A 1 317 ? -34.173 -61.928 10.821 1.00 70.56 317 ALA A O 1
#

Secondary structure (DSSP, 8-state):
---------------------------PPPP-------PPPP-PPPP-------------------------TTSSSSSHHHHHHHHHHHHTTSS--------------------------------HHHHHHHHHHHHHHHHHHTSSS--GGGS-HHHHH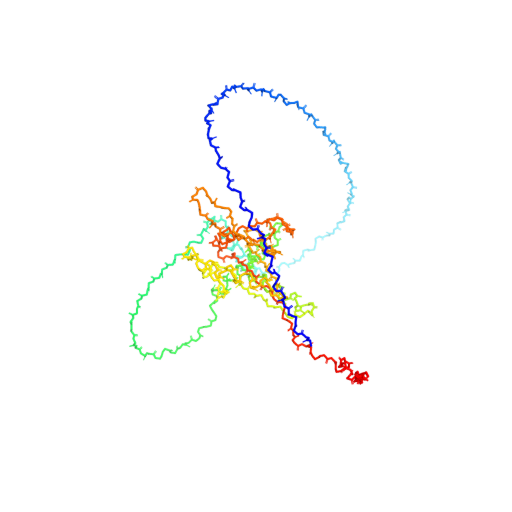HHHHHHHHHTTPPPEEEEEEEEETTSSS-EEEEE-TT--HHHHHHHHHHHHHHHHSTTEEEEEE-SS-EEE--EEEEEEPPP-TTS---EEEEEEE-SSSSS--EEEEHHHHHHHHHH-TT-EEEEEEE---------GGGS--------------

pLDDT: mean 73.63, std 21.84, range [33.19, 98.62]